Protein AF-A0A1L4FSJ7-F1 (afdb_monomer)

pLDDT: mean 78.54, std 16.54, range [31.42, 96.44]

Radius of gyration: 29.06 Å; Cα contacts (8 Å, |Δi|>4): 291; chains: 1; bounding box: 86×53×100 Å

Secondary structure (DSSP, 8-state):
-HHHHHHHHHHHHHHHHHHHHSSSSSSSSS-----S--------------HHHHHHHHHHHHHHHHH-HHHHHH-HHHHHHHHHHHHHHHSSHHHHHHHHHHHHHHHHHHHHHHHHHHHHHHHH--TT--HHHHIIIIIIHHHSTTHHHHHHHHHHT--SSHHHHHHHHHHHHHHHHHHHHHHHHHHHHHHTT---TT--HHHHHHHHHHHHHHHHHHHHHHHHHHHHHHHHHHHHS-TTS-SSS-HHHHHHHHHHHHHHHHHHHHHHHHHHHSSSB---GGGTHHHHHHHHHHHHHHHHHHHHHHHHT--GGGGHHHHHHHHHHHHHHHHHHHHHHHHHHHHHHIIIII-SSPPBPP-S---

Mean predicted aligned error: 12.16 Å

InterPro domains:
  IPR017039 Virulence factor BrkB [PF03631] (101-345)

Solvent-accessible surface area (backbone atoms only — not comparable to full-atom values): 20293 Å² total; per-residue (Å²): 125,72,67,64,60,53,57,55,53,51,55,51,52,52,55,54,55,54,56,68,71,65,70,80,77,78,77,85,74,86,78,90,68,92,72,85,75,81,82,77,70,78,72,75,80,75,80,73,79,50,64,67,58,55,51,54,48,50,52,51,46,53,58,46,45,74,61,36,47,70,61,40,72,74,34,56,70,60,45,53,52,36,46,54,50,37,51,58,48,63,72,30,71,66,42,58,52,51,30,52,58,42,15,55,29,51,52,61,25,44,58,42,36,52,52,48,26,42,54,55,31,49,74,69,39,50,101,90,43,64,52,39,57,47,39,42,66,67,49,44,37,44,70,39,68,66,47,60,57,60,52,48,59,56,58,73,74,47,88,66,84,39,68,64,56,52,52,50,51,48,54,52,35,42,55,53,21,11,50,24,42,19,50,46,32,52,50,51,29,54,75,60,66,49,82,73,88,83,70,56,76,65,59,39,32,56,51,6,40,53,49,52,53,51,50,22,51,51,52,41,52,48,49,53,52,52,49,52,52,54,53,52,52,55,70,72,54,62,95,83,80,72,91,80,66,63,69,64,55,59,55,48,52,50,50,55,52,51,49,44,56,48,46,40,54,52,46,42,49,48,71,52,65,57,40,75,39,66,67,60,68,90,51,42,49,52,13,33,52,60,17,31,54,58,45,48,51,48,53,54,50,47,24,51,43,46,73,75,73,51,72,55,79,82,47,47,71,62,41,51,50,53,51,49,49,54,52,35,38,52,46,29,44,37,46,51,51,11,52,44,44,21,38,38,47,32,47,76,76,73,41,88,70,79,50,70,50,80,72,88,68,84,126

Structure (mmCIF, N/CA/C/O backbone):
data_AF-A0A1L4FSJ7-F1
#
_entry.id   AF-A0A1L4FSJ7-F1
#
loop_
_atom_site.group_PDB
_atom_site.id
_atom_site.type_symbol
_atom_site.label_atom_id
_atom_site.label_alt_id
_atom_site.label_comp_id
_atom_site.label_asym_id
_atom_site.label_entity_id
_atom_site.label_seq_id
_atom_site.pdbx_PDB_ins_code
_atom_site.Cartn_x
_atom_site.Cartn_y
_atom_site.Cartn_z
_atom_site.occupancy
_atom_site.B_iso_or_equiv
_atom_site.auth_seq_id
_atom_site.auth_comp_id
_atom_site.auth_asym_id
_atom_site.auth_atom_id
_atom_site.pdbx_PDB_model_num
ATOM 1 N N . MET A 1 1 ? -22.933 18.463 71.478 1.00 54.16 1 MET A N 1
ATOM 2 C CA . MET A 1 1 ? -24.313 18.789 71.026 1.00 54.16 1 MET A CA 1
ATOM 3 C C . MET A 1 1 ? -24.408 19.778 69.839 1.00 54.16 1 MET A C 1
ATOM 5 O O . MET A 1 1 ? -25.433 19.785 69.170 1.00 54.16 1 MET A O 1
ATOM 9 N N . LYS A 1 2 ? -23.370 20.574 69.500 1.00 49.19 2 LYS A N 1
ATOM 10 C CA . LYS A 1 2 ? -23.379 21.489 68.326 1.00 49.19 2 LYS A CA 1
ATOM 11 C C . LYS A 1 2 ? -23.190 20.806 66.954 1.00 49.19 2 LYS A C 1
ATOM 13 O O . LYS A 1 2 ? -23.733 21.296 65.971 1.00 49.19 2 LYS A O 1
ATOM 18 N N . LEU A 1 3 ? -22.507 19.659 66.884 1.00 44.62 3 LEU A N 1
ATOM 19 C CA . LEU A 1 3 ? -22.230 18.954 65.617 1.00 44.62 3 LEU A CA 1
ATOM 20 C C . LEU A 1 3 ? -23.464 18.252 65.008 1.00 44.62 3 LEU A C 1
ATOM 22 O O . LEU A 1 3 ? -23.628 18.246 63.791 1.00 44.62 3 LEU A O 1
ATOM 26 N N . LEU A 1 4 ? -24.401 17.771 65.833 1.00 46.12 4 LEU A N 1
ATOM 27 C CA . LEU A 1 4 ? -25.652 17.150 65.360 1.00 46.12 4 LEU A CA 1
ATOM 28 C C . LEU A 1 4 ? -26.613 18.150 64.685 1.00 46.12 4 LEU A C 1
ATOM 30 O O . LEU A 1 4 ? -27.366 17.776 63.789 1.00 46.12 4 LEU A O 1
ATOM 34 N N . LYS A 1 5 ? -26.555 19.441 65.051 1.00 52.00 5 LYS A N 1
ATOM 35 C CA . LYS A 1 5 ? -27.356 20.501 64.405 1.00 52.00 5 LYS A CA 1
ATOM 36 C C . LYS A 1 5 ? -26.833 20.895 63.019 1.00 52.00 5 LYS A C 1
ATOM 38 O O . LYS A 1 5 ? -27.606 21.408 62.212 1.00 52.00 5 LYS A O 1
ATOM 43 N N . ILE A 1 6 ? -25.551 20.660 62.733 1.00 56.06 6 ILE A N 1
ATOM 44 C CA . ILE A 1 6 ? -24.957 20.950 61.419 1.00 56.06 6 ILE A CA 1
ATOM 45 C C . ILE A 1 6 ? -25.345 19.844 60.428 1.00 56.06 6 ILE A C 1
ATOM 47 O O . ILE A 1 6 ? -25.841 20.145 59.343 1.00 56.06 6 ILE A O 1
ATOM 51 N N . PHE A 1 7 ? -25.283 18.578 60.855 1.00 48.75 7 PHE A N 1
ATOM 52 C CA . PHE A 1 7 ? -25.701 17.436 60.034 1.00 48.75 7 PHE A CA 1
ATOM 53 C C . PHE A 1 7 ? -27.199 17.451 59.676 1.00 48.75 7 PHE A C 1
ATOM 55 O O . PHE A 1 7 ? -27.574 17.071 58.565 1.00 48.75 7 PHE A O 1
ATOM 62 N N . SER A 1 8 ? -28.078 17.935 60.566 1.00 53.91 8 SER A N 1
ATOM 63 C CA . SER A 1 8 ? -29.513 18.021 60.248 1.00 53.91 8 SER A CA 1
ATOM 64 C C . SER A 1 8 ? -29.844 19.143 59.251 1.00 53.91 8 SER A C 1
ATOM 66 O O . SER A 1 8 ? -30.750 18.987 58.429 1.00 53.91 8 SER A O 1
ATOM 68 N N . ARG A 1 9 ? -29.082 20.248 59.260 1.00 53.44 9 ARG A N 1
ATOM 69 C CA . ARG A 1 9 ? -29.261 21.364 58.317 1.00 53.44 9 ARG A CA 1
ATOM 70 C C . ARG A 1 9 ? -28.804 21.022 56.900 1.00 53.44 9 ARG A C 1
ATOM 72 O O . ARG A 1 9 ? -29.468 21.439 55.949 1.00 53.44 9 ARG A O 1
ATOM 79 N N . GLU A 1 10 ? -27.736 20.242 56.739 1.00 54.34 10 GLU A N 1
ATOM 80 C CA . GLU A 1 10 ? -27.298 19.799 55.408 1.00 54.34 10 GLU A CA 1
ATOM 81 C C . GLU A 1 10 ? -28.254 18.768 54.797 1.00 54.34 10 GLU A C 1
ATOM 83 O O . GLU A 1 10 ? -28.654 18.919 53.641 1.00 54.34 10 GLU A O 1
ATOM 88 N N . ASN A 1 11 ? -28.756 17.815 55.590 1.00 50.81 11 ASN A N 1
ATOM 89 C CA . ASN A 1 11 ? -29.765 16.855 55.123 1.00 50.81 11 ASN A CA 1
ATOM 90 C C . ASN A 1 11 ? -31.076 17.528 54.672 1.00 50.81 11 ASN A C 1
ATOM 92 O O . ASN A 1 11 ? -31.733 17.066 53.735 1.00 50.81 11 ASN A O 1
ATOM 96 N N . PHE A 1 12 ? -31.453 18.652 55.290 1.00 54.91 12 PHE A N 1
ATOM 97 C CA . PHE A 1 12 ? -32.631 19.416 54.874 1.00 54.91 12 PHE A CA 1
ATOM 98 C C . PHE A 1 12 ? -32.413 20.150 53.539 1.00 54.91 12 PHE A C 1
ATOM 100 O O . PHE A 1 12 ? -33.320 20.194 52.704 1.00 54.91 12 PHE A O 1
ATOM 107 N N . ARG A 1 13 ? -31.203 20.676 53.292 1.00 55.31 13 ARG A N 1
ATOM 108 C CA . ARG A 1 13 ? -30.842 21.294 52.002 1.00 55.31 13 ARG A CA 1
ATOM 109 C C . ARG A 1 13 ? -30.782 20.266 50.871 1.00 55.31 13 ARG A C 1
ATOM 111 O O . ARG A 1 13 ? -31.324 20.539 49.800 1.00 55.31 13 ARG A O 1
ATOM 118 N N . PHE A 1 14 ? -30.246 19.070 51.122 1.00 54.28 14 PHE A N 1
ATOM 119 C CA . PHE A 1 14 ? -30.252 17.979 50.141 1.00 54.28 14 PHE A CA 1
ATOM 120 C C . PHE A 1 14 ? -31.672 17.507 49.794 1.00 54.28 14 PHE A C 1
ATOM 122 O O . PHE A 1 14 ? -31.994 17.365 48.615 1.00 54.28 14 PHE A O 1
ATOM 129 N N . ARG A 1 15 ? -32.577 17.373 50.776 1.00 55.19 15 ARG A N 1
ATOM 130 C CA . ARG A 1 15 ? -33.988 17.019 50.510 1.00 55.19 15 ARG A CA 1
ATOM 131 C C . ARG A 1 15 ? -34.751 18.094 49.727 1.00 55.19 15 ARG A C 1
ATOM 133 O O . ARG A 1 15 ? -35.626 17.755 48.931 1.00 55.19 15 ARG A O 1
ATOM 140 N N . LYS A 1 16 ? -34.429 19.379 49.920 1.00 53.78 16 LYS A N 1
ATOM 141 C CA . LYS A 1 16 ? -35.065 20.482 49.177 1.00 53.78 16 LYS A CA 1
ATOM 142 C C . LYS A 1 16 ? -34.592 20.537 47.717 1.00 53.78 16 LYS A C 1
ATOM 144 O O . LYS A 1 16 ? -35.417 20.756 46.837 1.00 53.78 16 LYS A O 1
ATOM 149 N N . LEU A 1 17 ? -33.314 20.239 47.462 1.00 53.28 17 LEU A N 1
ATOM 150 C CA . LEU A 1 17 ? -32.758 20.093 46.109 1.00 53.28 17 LEU A CA 1
ATOM 151 C C . LEU A 1 17 ? -33.299 18.847 45.387 1.00 53.28 17 LEU A C 1
ATOM 153 O O . LEU A 1 17 ? -33.599 18.898 44.200 1.00 53.28 17 LEU A O 1
ATOM 157 N N . GLN A 1 18 ? -33.514 17.738 46.096 1.00 52.69 18 GLN A N 1
ATOM 158 C CA . GLN A 1 18 ? -34.085 16.529 45.491 1.00 52.69 18 GLN A CA 1
ATOM 159 C C . GLN A 1 18 ? -35.564 16.717 45.092 1.00 52.69 18 GLN A C 1
ATOM 161 O O . GLN A 1 18 ? -35.986 16.220 44.049 1.00 52.69 18 GLN A O 1
ATOM 166 N N . LYS A 1 19 ? -36.335 17.513 45.854 1.00 47.94 19 LYS A N 1
ATOM 167 C CA . LYS A 1 19 ? -37.719 17.889 45.502 1.00 47.94 19 LYS A CA 1
ATOM 168 C C . LYS A 1 19 ? -37.812 18.876 44.327 1.00 47.94 19 LYS A C 1
ATOM 170 O O . LYS A 1 19 ? -38.780 18.800 43.574 1.00 47.94 19 LYS A O 1
ATOM 175 N N . SER A 1 20 ? -36.823 19.752 44.116 1.00 48.47 20 SER A N 1
ATOM 176 C CA . SER A 1 20 ? -36.810 20.665 42.956 1.00 48.47 20 SER A CA 1
ATOM 177 C C . SER A 1 20 ? -36.435 19.981 41.636 1.00 48.47 20 SER A C 1
ATOM 179 O O . SER A 1 20 ? -36.775 20.494 40.578 1.00 48.47 20 SER A O 1
ATOM 181 N N . PHE A 1 21 ? -35.793 18.806 41.673 1.00 47.47 21 PHE A N 1
ATOM 182 C CA . PHE A 1 21 ? -35.506 18.000 40.475 1.00 47.47 21 PHE A CA 1
ATOM 183 C C . PHE A 1 21 ? -36.592 16.957 40.143 1.00 47.47 21 PHE A C 1
ATOM 185 O O . PHE A 1 21 ? -36.564 16.372 39.063 1.00 47.47 21 PHE A O 1
ATOM 192 N N . GLN A 1 22 ? -37.574 16.738 41.025 1.00 46.19 22 GLN A N 1
ATOM 193 C CA . GLN A 1 22 ? -38.673 15.779 40.815 1.00 46.19 22 GLN A CA 1
ATOM 194 C C . GLN A 1 22 ? -39.949 16.382 40.193 1.00 46.19 22 GLN A C 1
ATOM 196 O O . GLN A 1 22 ? -40.937 15.670 40.034 1.00 46.19 22 GLN A O 1
ATOM 201 N N . SER A 1 23 ? -39.949 17.659 39.796 1.00 50.47 23 SER A N 1
ATOM 202 C CA . SER A 1 23 ? -41.134 18.337 39.239 1.00 50.47 23 SER A CA 1
ATOM 203 C C . SER A 1 23 ? -40.886 19.005 37.876 1.00 50.47 23 SER A C 1
ATOM 205 O O . SER A 1 23 ? -41.026 20.215 37.733 1.00 50.47 23 SER A O 1
ATOM 207 N N . PRO A 1 24 ? -40.563 18.205 36.840 1.00 39.31 24 PRO A N 1
ATOM 208 C CA . PRO A 1 24 ? -41.283 18.393 35.575 1.00 39.31 24 PRO A CA 1
ATOM 209 C C . PRO A 1 24 ? -41.668 17.075 34.872 1.00 39.31 24 PRO A C 1
ATOM 211 O O . PRO A 1 24 ? -41.889 17.065 33.666 1.00 39.31 24 PRO A O 1
ATOM 214 N N . ILE A 1 25 ? -41.753 15.945 35.588 1.00 42.97 25 ILE A N 1
ATOM 215 C CA . ILE A 1 25 ? -42.113 14.645 34.973 1.00 42.97 25 ILE A CA 1
ATOM 216 C C . ILE A 1 25 ? -43.621 14.333 35.106 1.00 42.97 25 ILE A C 1
ATOM 218 O O . ILE A 1 25 ? -44.157 13.502 34.379 1.00 42.97 25 ILE A O 1
ATOM 222 N N . THR A 1 26 ? -44.356 15.053 35.957 1.00 38.97 26 THR A N 1
ATOM 223 C CA . THR A 1 26 ? -45.771 14.766 36.274 1.00 38.97 26 THR A CA 1
ATOM 224 C C . THR A 1 26 ? -46.807 15.693 35.630 1.00 38.97 26 THR A C 1
ATOM 226 O O . THR A 1 26 ? -47.990 15.532 35.906 1.00 38.97 26 THR A O 1
ATOM 229 N N . GLN A 1 27 ? -46.422 16.600 34.723 1.00 39.12 27 GLN A N 1
ATOM 230 C CA . GLN A 1 27 ? -47.378 17.462 33.996 1.00 39.12 27 GLN A CA 1
ATOM 231 C C . GLN A 1 27 ? -47.629 17.074 32.525 1.00 39.12 27 GLN A C 1
ATOM 233 O O . GLN A 1 27 ? -48.363 17.764 31.831 1.00 39.12 27 GLN A O 1
ATOM 238 N N . TYR A 1 28 ? -47.128 15.925 32.056 1.00 37.03 28 TYR A N 1
ATOM 239 C CA . TYR A 1 28 ? -47.442 15.393 30.715 1.00 37.03 28 TYR A CA 1
ATOM 240 C C . TYR A 1 28 ? -48.530 14.305 30.715 1.00 37.03 28 TYR A C 1
ATOM 242 O O . TYR A 1 28 ? -48.546 13.400 29.882 1.00 37.03 28 TYR A O 1
ATOM 250 N N . LYS A 1 29 ? -49.476 14.383 31.650 1.00 43.84 29 LYS A N 1
ATOM 251 C CA . LYS A 1 29 ? -50.724 13.617 31.604 1.00 43.84 29 LYS A CA 1
ATOM 252 C C . LYS A 1 29 ? -51.864 14.574 31.892 1.00 43.84 29 LYS A C 1
ATOM 254 O O . LYS A 1 29 ? -52.103 14.852 33.053 1.00 43.84 29 LYS A O 1
ATOM 259 N N . ILE A 1 30 ? -52.494 15.084 30.836 1.00 47.16 30 ILE A N 1
ATOM 260 C CA . ILE A 1 30 ? -53.909 15.483 30.692 1.00 47.16 30 ILE A CA 1
ATOM 261 C C . ILE A 1 30 ? -53.956 16.357 29.431 1.00 47.16 30 ILE A C 1
ATOM 263 O O . ILE A 1 30 ? -53.414 17.457 29.412 1.00 47.16 30 ILE A O 1
ATOM 267 N N . GLY A 1 31 ? -54.556 15.840 28.353 1.00 37.41 31 GLY A N 1
ATOM 268 C CA . GLY A 1 31 ? -54.727 16.612 27.118 1.00 37.41 31 GLY A CA 1
ATOM 269 C C . GLY A 1 31 ? -54.715 15.850 25.792 1.00 37.41 31 GLY A C 1
ATOM 270 O O . GLY A 1 31 ? -54.521 16.483 24.764 1.00 37.41 31 GLY A O 1
ATOM 271 N N . PHE A 1 32 ? -54.943 14.531 25.747 1.00 39.75 32 PHE A N 1
ATOM 272 C CA . PHE A 1 32 ? -55.208 13.848 24.469 1.00 39.75 32 PHE A CA 1
ATOM 273 C C . PHE A 1 32 ? -56.669 14.061 24.040 1.00 39.75 32 PHE A C 1
ATOM 275 O O . PHE A 1 32 ? -57.494 13.150 24.050 1.00 39.75 32 PHE A O 1
ATOM 282 N N . LYS A 1 33 ? -57.001 15.299 23.655 1.00 40.56 33 LYS A N 1
ATOM 283 C CA . LYS A 1 33 ? -58.131 15.549 22.754 1.00 40.56 33 LYS A CA 1
ATOM 284 C C . LYS A 1 33 ? -57.670 15.191 21.344 1.00 40.56 33 LYS A C 1
ATOM 286 O O . LYS A 1 33 ? -56.680 15.734 20.871 1.00 40.56 33 LYS A O 1
ATOM 291 N N . LYS A 1 34 ? -58.403 14.263 20.720 1.00 46.84 34 LYS A N 1
ATOM 292 C CA . LYS A 1 34 ? -58.345 13.826 19.314 1.00 46.84 34 LYS A CA 1
ATOM 293 C C . LYS A 1 34 ? -57.714 14.865 18.369 1.00 46.84 34 LYS A C 1
ATOM 295 O O . LYS A 1 34 ? -58.424 15.664 17.764 1.00 46.84 34 LYS A O 1
ATOM 300 N N . THR A 1 35 ? -56.402 14.797 18.178 1.00 44.59 35 THR A N 1
ATOM 301 C CA . THR A 1 35 ? -55.742 15.355 17.000 1.00 44.59 35 THR A CA 1
ATOM 302 C C . THR A 1 35 ? -55.491 14.209 16.033 1.00 44.59 35 THR A C 1
ATOM 304 O O . THR A 1 35 ? -54.901 13.180 16.361 1.00 44.59 35 THR A O 1
ATOM 307 N N . LYS A 1 36 ? -56.066 14.361 14.842 1.00 47.12 36 LYS A N 1
ATOM 308 C CA . LYS A 1 36 ? -55.890 13.473 13.700 1.00 47.12 36 LYS A CA 1
ATOM 309 C C . LYS A 1 36 ? -54.392 13.267 13.435 1.00 47.12 36 LYS A C 1
ATOM 311 O O . LYS A 1 36 ? -53.659 14.236 13.290 1.00 47.12 36 LYS A O 1
ATOM 316 N N . LEU A 1 37 ? -54.009 11.997 13.301 1.00 46.06 37 LEU A N 1
ATOM 317 C CA . LEU A 1 37 ? -52.873 11.523 12.505 1.00 46.06 37 LEU A CA 1
ATOM 318 C C . LEU A 1 37 ? -51.490 12.042 12.930 1.00 46.06 37 LEU A C 1
ATOM 320 O O . LEU A 1 37 ? -50.865 12.864 12.264 1.00 46.06 37 LEU A O 1
ATOM 324 N N . VAL A 1 38 ? -50.940 11.430 13.982 1.00 47.81 38 VAL A N 1
ATOM 325 C CA . VAL A 1 38 ? -49.483 11.337 14.143 1.00 47.81 38 VAL A CA 1
ATOM 326 C C . VAL A 1 38 ? -48.961 10.375 13.068 1.00 47.81 38 VAL A C 1
ATOM 328 O O . VAL A 1 38 ? -48.772 9.188 13.312 1.00 47.81 38 VAL A O 1
ATOM 331 N N . ASN A 1 39 ? -48.714 10.895 11.865 1.00 49.69 39 ASN A N 1
ATOM 332 C CA . ASN A 1 39 ? -48.051 10.187 10.760 1.00 49.69 39 ASN A CA 1
ATOM 333 C C . ASN A 1 39 ? -46.546 9.952 10.999 1.00 49.69 39 ASN A C 1
ATOM 335 O O . ASN A 1 39 ? -45.809 9.658 10.067 1.00 49.69 39 ASN A O 1
ATOM 339 N N . ASN A 1 40 ? -46.071 10.067 12.240 1.00 46.25 40 ASN A N 1
ATOM 340 C CA . ASN A 1 40 ? -44.654 9.931 12.574 1.00 46.25 40 ASN A CA 1
ATOM 341 C C . ASN A 1 40 ? -44.343 8.645 13.349 1.00 46.25 40 ASN A C 1
ATOM 343 O O . ASN A 1 40 ? -43.411 8.587 14.150 1.00 46.25 40 ASN A O 1
ATOM 347 N N . ILE A 1 41 ? -45.126 7.594 13.099 1.00 47.44 41 ILE A N 1
ATOM 348 C CA . ILE A 1 41 ? -44.706 6.232 13.413 1.00 47.44 41 ILE A CA 1
ATOM 349 C C . ILE A 1 41 ? -43.693 5.856 12.332 1.00 47.44 41 ILE A C 1
ATOM 351 O O . ILE A 1 41 ? -44.065 5.487 11.219 1.00 47.44 41 ILE A O 1
ATOM 355 N N . ILE A 1 42 ? -42.403 5.981 12.653 1.00 46.09 42 ILE A N 1
ATOM 356 C CA . ILE A 1 42 ? -41.336 5.344 11.880 1.00 46.09 42 ILE A CA 1
ATOM 357 C C . ILE A 1 42 ? -41.596 3.843 12.000 1.00 46.09 42 ILE A C 1
ATOM 359 O O . ILE A 1 42 ? -41.256 3.220 13.006 1.00 46.09 42 ILE A O 1
ATOM 363 N N . TRP A 1 43 ? -42.275 3.276 11.005 1.00 38.38 43 TRP A N 1
ATOM 364 C CA . TRP A 1 43 ? -42.405 1.836 10.868 1.00 38.38 43 TRP A CA 1
ATOM 365 C C . TRP A 1 43 ? -40.990 1.258 10.849 1.00 38.38 43 TRP A C 1
ATOM 367 O O . TRP A 1 43 ? -40.193 1.593 9.972 1.00 38.38 43 TRP A O 1
ATOM 377 N N . SER A 1 44 ? -40.649 0.424 11.835 1.00 49.03 44 SER A N 1
ATOM 378 C CA . SER A 1 44 ? -39.458 -0.406 11.718 1.00 49.03 44 SER A CA 1
ATOM 379 C C . SER A 1 44 ? -39.690 -1.295 10.506 1.00 49.03 44 SER A C 1
ATOM 381 O O . SER A 1 44 ? -40.636 -2.083 10.477 1.00 49.03 44 SER A O 1
ATOM 383 N N . SER A 1 45 ? -38.886 -1.083 9.467 1.00 50.66 45 SER A N 1
ATOM 384 C CA . SER A 1 45 ? -38.922 -1.837 8.222 1.00 50.66 45 SER A CA 1
ATOM 385 C C . SER A 1 45 ? -38.867 -3.326 8.555 1.00 50.66 45 SER A C 1
ATOM 387 O O . SER A 1 45 ? -37.834 -3.881 8.935 1.00 50.66 45 SER A O 1
ATOM 389 N N . ARG A 1 46 ? -40.039 -3.963 8.516 1.00 47.62 46 ARG A N 1
ATOM 390 C CA . ARG A 1 46 ? -40.199 -5.392 8.742 1.00 47.62 46 ARG A CA 1
ATOM 391 C C . ARG A 1 46 ? -39.562 -6.092 7.556 1.00 47.62 46 ARG A C 1
ATOM 393 O O . ARG A 1 46 ? -40.052 -5.946 6.448 1.00 47.62 46 ARG A O 1
ATOM 400 N N . PHE A 1 47 ? -38.511 -6.863 7.828 1.00 49.12 47 PHE A N 1
ATOM 401 C CA . PHE A 1 47 ? -38.109 -8.021 7.029 1.00 49.12 47 PHE A CA 1
ATOM 402 C C . PHE A 1 47 ? -38.110 -7.811 5.506 1.00 49.12 47 PHE A C 1
ATOM 404 O O . PHE A 1 47 ? -38.578 -8.662 4.755 1.00 49.12 47 PHE A O 1
ATOM 411 N N . GLU A 1 48 ? -37.503 -6.729 5.023 1.00 54.56 48 GLU A N 1
ATOM 412 C CA . GLU A 1 48 ? -36.958 -6.786 3.672 1.00 54.56 48 GLU A CA 1
ATOM 413 C C . GLU A 1 48 ? -35.730 -7.691 3.751 1.00 54.56 48 GLU A C 1
ATOM 415 O O . GLU A 1 48 ? -34.681 -7.306 4.276 1.00 54.56 48 GLU A O 1
ATOM 420 N N . PHE A 1 49 ? -35.885 -8.943 3.310 1.00 57.47 49 PHE A N 1
ATOM 421 C CA . PHE A 1 49 ? -34.757 -9.820 3.019 1.00 57.47 49 PHE A CA 1
ATOM 422 C C . PHE A 1 49 ? -33.927 -9.133 1.943 1.00 57.47 49 PHE A C 1
ATOM 424 O O . PHE A 1 49 ? -34.158 -9.281 0.746 1.00 57.47 49 PHE A O 1
ATOM 431 N N . ASN A 1 50 ? -32.977 -8.319 2.386 1.00 82.31 50 ASN A N 1
ATOM 432 C CA . ASN A 1 50 ? -32.151 -7.554 1.489 1.00 82.31 50 ASN A CA 1
ATOM 433 C C . ASN A 1 50 ? -31.143 -8.543 0.895 1.00 82.31 50 ASN A C 1
ATOM 435 O O . ASN A 1 50 ? -30.119 -8.856 1.500 1.00 82.31 50 ASN A O 1
ATOM 439 N N . PHE A 1 51 ? -31.483 -9.132 -0.252 1.00 84.81 51 PHE A N 1
ATOM 440 C CA . PHE A 1 51 ? -30.676 -10.159 -0.918 1.00 84.81 51 PHE A CA 1
ATOM 441 C C . PHE A 1 51 ? -29.221 -9.695 -1.104 1.00 84.81 51 PHE A C 1
ATOM 443 O O . PHE A 1 51 ? -28.275 -10.458 -0.910 1.00 84.81 51 PHE A O 1
ATOM 450 N N . VAL A 1 52 ? -29.044 -8.394 -1.345 1.00 83.69 52 VAL A N 1
ATOM 451 C CA . VAL A 1 52 ? -27.747 -7.712 -1.401 1.00 83.69 52 VAL A CA 1
ATOM 452 C C . VAL A 1 52 ? -26.986 -7.807 -0.072 1.00 83.69 52 VAL A C 1
ATOM 454 O O . VAL A 1 52 ? -25.803 -8.147 -0.064 1.00 83.69 52 VAL A O 1
ATOM 457 N N . GLU A 1 53 ? -27.649 -7.573 1.064 1.00 89.56 53 GLU A N 1
ATOM 458 C CA . GLU A 1 53 ? -27.050 -7.736 2.396 1.00 89.56 53 GLU A CA 1
ATOM 459 C C . GLU A 1 53 ? -26.561 -9.164 2.617 1.00 89.56 53 GLU A C 1
ATOM 461 O O . GLU A 1 53 ? -25.448 -9.377 3.104 1.00 89.56 53 GLU A O 1
ATOM 466 N N . PHE A 1 54 ? -27.387 -10.141 2.243 1.00 87.81 54 PHE A N 1
ATOM 467 C CA . PHE A 1 54 ? -27.050 -11.550 2.377 1.00 87.81 54 PHE A CA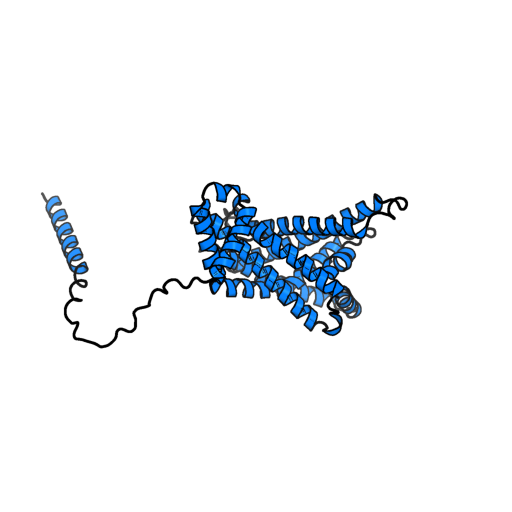 1
ATOM 468 C C . PHE A 1 54 ? -25.809 -11.912 1.553 1.00 87.81 54 PHE A C 1
ATOM 470 O O . PHE A 1 54 ? -24.874 -12.505 2.099 1.00 87.81 54 PHE A O 1
ATOM 477 N N . ILE A 1 55 ? -25.751 -11.496 0.282 1.00 87.56 55 ILE A N 1
ATOM 478 C CA . ILE A 1 55 ? -24.592 -11.728 -0.592 1.00 87.56 55 ILE A CA 1
ATOM 479 C C . ILE A 1 55 ? -23.333 -11.085 -0.008 1.00 87.56 55 ILE A C 1
ATOM 481 O O . ILE A 1 55 ? -22.318 -11.762 0.158 1.00 87.56 55 ILE A O 1
ATOM 485 N N . ILE A 1 56 ? -23.391 -9.801 0.360 1.00 86.81 56 ILE A N 1
ATOM 486 C CA . ILE A 1 56 ? -22.223 -9.080 0.882 1.00 86.81 56 ILE A CA 1
ATOM 487 C C . ILE A 1 56 ? -21.718 -9.745 2.165 1.00 86.81 56 ILE A C 1
ATOM 489 O O . ILE A 1 56 ? -20.519 -9.983 2.314 1.00 86.81 56 ILE A O 1
ATOM 493 N N . LYS A 1 57 ? -22.617 -10.102 3.090 1.00 91.12 57 LYS A N 1
ATOM 494 C CA . LYS A 1 57 ? -22.237 -10.793 4.327 1.00 91.12 57 LYS A CA 1
ATOM 495 C C . LYS A 1 57 ? -21.632 -12.165 4.064 1.00 91.12 57 LYS A C 1
ATOM 497 O O . LYS A 1 57 ? -20.689 -12.526 4.761 1.00 91.12 57 LYS A O 1
ATOM 502 N N . LYS A 1 58 ? -22.128 -12.916 3.076 1.00 89.50 58 LYS A N 1
ATOM 503 C CA . LYS A 1 58 ? -21.554 -14.210 2.682 1.00 89.50 58 LYS A CA 1
ATOM 504 C C . LYS A 1 58 ? -20.155 -14.062 2.091 1.00 89.50 58 LYS A C 1
ATOM 506 O O . LYS A 1 58 ? -19.277 -14.832 2.467 1.00 89.50 58 LYS A O 1
ATOM 511 N N . ILE A 1 59 ? -19.924 -13.046 1.259 1.00 86.19 59 ILE A N 1
ATOM 512 C CA . ILE A 1 59 ? -18.590 -12.730 0.727 1.00 86.19 59 ILE A CA 1
ATOM 513 C C . ILE A 1 59 ? -17.634 -12.370 1.872 1.00 86.19 59 ILE A C 1
ATOM 515 O O . ILE A 1 59 ? -16.553 -12.946 1.976 1.00 86.19 59 ILE A O 1
ATOM 519 N N . ILE A 1 60 ? -18.042 -11.474 2.781 1.00 87.69 60 ILE A N 1
ATOM 520 C CA . ILE A 1 60 ? -17.231 -11.104 3.953 1.00 87.69 60 ILE A CA 1
ATOM 521 C C . ILE A 1 60 ? -16.954 -12.336 4.822 1.00 87.69 60 ILE A C 1
ATOM 523 O O . ILE A 1 60 ? -15.817 -12.543 5.241 1.00 87.69 60 ILE A O 1
ATOM 527 N N . TRP A 1 61 ? -17.971 -13.162 5.084 1.00 89.56 61 TRP A N 1
ATOM 528 C CA . TRP A 1 61 ? -17.834 -14.400 5.850 1.00 89.56 61 TRP A CA 1
ATOM 529 C C . TRP A 1 61 ? -16.806 -15.333 5.211 1.00 89.56 61 TRP A C 1
ATOM 531 O O . TRP A 1 61 ? -15.919 -15.800 5.913 1.00 89.56 61 TRP A O 1
ATOM 541 N N . PHE A 1 62 ? -16.868 -15.541 3.894 1.00 87.38 62 PHE A N 1
ATOM 542 C CA . PHE A 1 62 ? -15.941 -16.407 3.170 1.00 87.38 62 PHE A CA 1
ATOM 543 C C . PHE A 1 62 ? -14.492 -15.911 3.272 1.00 87.38 62 PHE A C 1
ATOM 545 O O . PHE A 1 62 ? -13.599 -16.665 3.657 1.00 87.38 62 PHE A O 1
ATOM 552 N N . ILE A 1 63 ? -14.261 -14.618 3.021 1.00 84.00 63 ILE A N 1
ATOM 553 C CA . ILE A 1 63 ? -12.923 -14.015 3.112 1.00 84.00 63 ILE A CA 1
ATOM 554 C C . ILE A 1 63 ? -12.380 -14.107 4.550 1.00 84.00 63 ILE A C 1
ATOM 556 O O . ILE A 1 63 ? -11.211 -14.431 4.775 1.00 84.00 63 ILE A O 1
ATOM 560 N N . LEU A 1 64 ? -13.218 -13.836 5.554 1.00 85.81 64 LEU A N 1
ATOM 561 C CA . LEU A 1 64 ? -12.809 -13.924 6.955 1.00 85.81 64 LEU A CA 1
ATOM 562 C C . LEU A 1 64 ? -12.575 -15.363 7.415 1.00 85.81 64 LEU A C 1
ATOM 564 O O . LEU A 1 64 ? -11.678 -15.596 8.220 1.00 85.81 64 LEU A O 1
ATOM 568 N N . HIS A 1 65 ? -13.335 -16.319 6.888 1.00 84.44 65 HIS A N 1
ATOM 569 C CA . HIS A 1 65 ? -13.167 -17.732 7.197 1.00 84.44 65 HIS A CA 1
ATOM 570 C C . HIS A 1 65 ? -11.796 -18.243 6.739 1.00 84.44 65 HIS A C 1
ATOM 572 O O . HIS A 1 65 ? -11.117 -18.927 7.500 1.00 84.44 65 HIS A O 1
ATOM 578 N N . ILE A 1 66 ? -11.344 -17.828 5.550 1.00 82.69 66 ILE A N 1
ATOM 579 C CA . ILE A 1 66 ? -10.003 -18.152 5.038 1.00 82.69 66 ILE A CA 1
ATOM 580 C C . ILE A 1 66 ? -8.911 -17.520 5.912 1.00 82.69 66 ILE A C 1
ATOM 582 O O . ILE A 1 66 ? -7.894 -18.143 6.202 1.00 82.69 66 ILE A O 1
ATOM 586 N N . THR A 1 67 ? -9.107 -16.274 6.346 1.00 81.06 67 THR A N 1
ATOM 587 C CA . THR A 1 67 ? -8.054 -15.507 7.036 1.00 81.06 67 THR A CA 1
ATOM 588 C C . THR A 1 67 ? -7.961 -15.760 8.537 1.00 81.06 67 THR A C 1
ATOM 590 O O . THR A 1 67 ? -6.887 -15.586 9.112 1.00 81.06 67 THR A O 1
ATOM 593 N N . MET A 1 68 ? -9.066 -16.138 9.184 1.00 80.56 68 MET A N 1
ATOM 594 C CA . MET A 1 68 ? -9.179 -16.306 10.638 1.00 80.56 68 MET A CA 1
ATOM 595 C C . MET A 1 68 ? -9.926 -17.587 11.004 1.00 80.56 68 MET A C 1
ATOM 597 O O . MET A 1 68 ? -10.813 -17.587 11.860 1.00 80.56 68 MET A O 1
ATOM 601 N N . LEU A 1 69 ? -9.554 -18.689 10.345 1.00 79.19 69 LEU A N 1
ATOM 602 C CA . LEU A 1 69 ? -10.167 -20.006 10.521 1.00 79.19 69 LEU A CA 1
ATOM 603 C C . LEU A 1 69 ? -10.266 -20.395 12.006 1.00 79.19 69 LEU A C 1
ATOM 605 O O . LEU A 1 69 ? -11.332 -20.768 12.491 1.00 79.19 69 LEU A O 1
ATOM 609 N N . ARG A 1 70 ? -9.170 -20.237 12.758 1.00 78.38 70 ARG A N 1
ATOM 610 C CA . ARG A 1 70 ? -9.089 -20.643 14.168 1.00 78.38 70 ARG A CA 1
ATOM 611 C C . ARG A 1 70 ? -10.011 -19.818 15.069 1.00 78.38 70 ARG A C 1
ATOM 613 O O . ARG A 1 70 ? -10.704 -20.369 15.920 1.00 78.38 70 ARG A O 1
ATOM 620 N N . GLU A 1 71 ? -10.029 -18.500 14.906 1.00 78.25 71 GLU A N 1
ATOM 621 C CA . GLU A 1 71 ? -10.863 -17.600 15.703 1.00 78.25 71 GLU A CA 1
ATOM 622 C C . GLU A 1 71 ? -12.355 -17.758 15.373 1.00 78.25 71 GLU A C 1
ATOM 624 O O . GLU A 1 71 ? -13.190 -17.670 16.279 1.00 78.25 71 GLU A O 1
ATOM 629 N N . PHE A 1 72 ? -12.684 -18.038 14.106 1.00 72.56 72 PHE A N 1
ATOM 630 C CA . PHE A 1 72 ? -14.046 -18.340 13.660 1.00 72.56 72 PHE A CA 1
ATOM 631 C C . PHE A 1 72 ? -14.582 -19.633 14.272 1.00 72.56 72 PHE A C 1
ATOM 633 O O . PHE A 1 72 ? -15.714 -19.641 14.757 1.00 72.56 72 PHE A O 1
ATOM 640 N N . LEU A 1 73 ? -13.771 -20.696 14.283 1.00 75.50 73 LEU A N 1
ATOM 641 C CA . LEU A 1 73 ? -14.136 -21.983 14.880 1.00 75.50 73 LEU A CA 1
ATOM 642 C C . LEU A 1 73 ? -14.355 -21.859 16.391 1.00 75.50 73 LEU A C 1
ATOM 644 O O . LEU A 1 73 ? -15.317 -22.402 16.926 1.00 75.50 73 LEU A O 1
ATOM 648 N N . ASN A 1 74 ? -13.513 -21.080 17.073 1.00 83.75 74 ASN A N 1
ATOM 649 C CA . ASN A 1 74 ? -13.590 -20.947 18.524 1.00 83.75 74 ASN A CA 1
ATOM 650 C C . ASN A 1 74 ? -14.767 -20.080 19.005 1.00 83.75 74 ASN A C 1
ATOM 652 O O . ASN A 1 74 ? -15.213 -20.255 20.135 1.00 83.75 74 ASN A O 1
ATOM 656 N N . ASN A 1 75 ? -15.241 -19.102 18.218 1.00 86.25 75 ASN A N 1
ATOM 657 C CA . ASN A 1 75 ? -16.272 -18.149 18.655 1.00 86.25 75 ASN A CA 1
ATOM 658 C C . ASN A 1 75 ? -17.181 -17.658 17.510 1.00 86.25 75 ASN A C 1
ATOM 660 O O . ASN A 1 75 ? -17.122 -16.492 17.101 1.00 86.25 75 ASN A O 1
ATOM 664 N N . SER A 1 76 ? -18.109 -18.509 17.066 1.00 84.50 76 SER A N 1
ATOM 665 C CA . SER A 1 76 ? -19.072 -18.198 15.993 1.00 84.50 76 SER A CA 1
ATOM 666 C C . SER A 1 76 ? -19.916 -16.936 16.247 1.00 84.50 76 SER A C 1
ATOM 668 O O . SER A 1 76 ? -20.169 -16.158 15.326 1.00 84.50 76 SER A O 1
ATOM 670 N N . LYS A 1 77 ? -20.301 -16.660 17.505 1.00 88.31 77 LYS A N 1
ATOM 671 C CA . LYS A 1 77 ? -21.047 -15.439 17.876 1.00 88.31 77 LYS A CA 1
ATOM 672 C C . LYS A 1 77 ? -20.246 -14.162 17.592 1.00 88.31 77 LYS A C 1
ATOM 674 O O . LYS A 1 77 ? -20.765 -13.248 16.954 1.00 88.31 77 LYS A O 1
ATOM 679 N N . LYS A 1 78 ? -18.973 -14.115 18.009 1.00 87.56 78 LYS A N 1
ATOM 680 C CA . LYS A 1 78 ? -18.086 -12.957 17.779 1.00 87.56 78 LYS A CA 1
ATOM 681 C C . LYS A 1 78 ? -17.768 -12.777 16.297 1.00 87.56 78 LYS A C 1
ATOM 683 O O . LYS A 1 78 ? -17.694 -11.650 15.820 1.00 87.56 78 LYS A O 1
ATOM 688 N N . ALA A 1 79 ? -17.620 -13.878 15.565 1.00 87.50 79 ALA A N 1
ATOM 689 C CA . ALA A 1 79 ? -17.426 -13.854 14.121 1.00 87.50 79 ALA A CA 1
ATOM 690 C C . ALA A 1 79 ? -18.627 -13.228 13.383 1.00 87.50 79 ALA A C 1
ATOM 692 O O . ALA A 1 79 ? -18.452 -12.330 12.559 1.00 87.50 79 ALA A O 1
ATOM 693 N N . ASN A 1 80 ? -19.855 -13.619 13.737 1.00 89.75 80 ASN A N 1
ATOM 694 C CA . ASN A 1 80 ? -21.068 -13.021 13.171 1.00 89.75 80 ASN A CA 1
ATOM 695 C C . ASN A 1 80 ? -21.217 -11.537 13.542 1.00 89.75 80 ASN A C 1
ATOM 697 O O . ASN A 1 80 ? -21.599 -10.718 12.703 1.00 89.75 80 ASN A O 1
ATOM 701 N N . GLU A 1 81 ? -20.876 -11.163 14.777 1.00 92.12 81 GLU A N 1
ATOM 702 C CA . GLU A 1 81 ? -20.842 -9.759 15.198 1.00 92.12 81 GLU A CA 1
ATOM 703 C C . GLU A 1 81 ? -19.817 -8.946 14.390 1.00 92.12 81 GLU A C 1
ATOM 705 O O . GLU A 1 81 ? -20.114 -7.833 13.950 1.00 92.12 81 GLU A O 1
ATOM 710 N N . MET A 1 82 ? -18.645 -9.526 14.116 1.00 91.56 82 MET A N 1
ATOM 711 C CA . MET A 1 82 ? -17.610 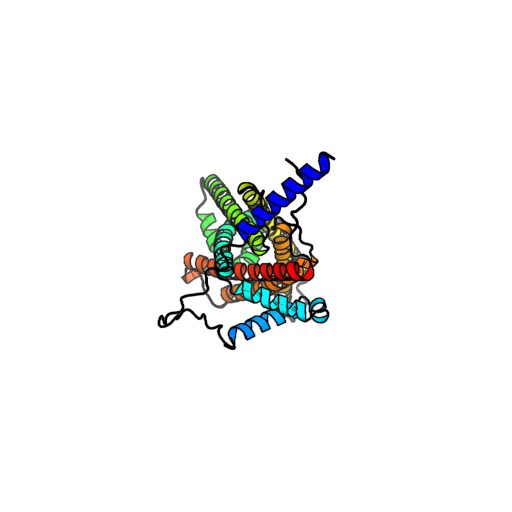-8.925 13.276 1.00 91.56 82 MET A CA 1
ATOM 712 C C . MET A 1 82 ? -18.111 -8.670 11.855 1.00 91.56 82 MET A C 1
ATOM 714 O O . MET A 1 82 ? -17.964 -7.556 11.355 1.00 91.56 82 MET A O 1
ATOM 718 N N . ILE A 1 83 ? -18.752 -9.658 11.228 1.00 92.38 83 ILE A N 1
ATOM 719 C CA . ILE A 1 83 ? -19.320 -9.529 9.878 1.00 92.38 83 ILE A CA 1
ATOM 720 C C . ILE A 1 83 ? -20.369 -8.416 9.838 1.00 92.38 83 ILE A C 1
ATOM 722 O O . ILE A 1 83 ? -20.322 -7.547 8.968 1.00 92.38 83 ILE A O 1
ATOM 726 N N . ASN A 1 84 ? -21.276 -8.386 10.818 1.00 92.94 84 ASN A N 1
ATOM 727 C CA . ASN A 1 84 ? -22.289 -7.338 10.925 1.00 92.94 84 ASN A CA 1
ATOM 728 C C . ASN A 1 84 ? -21.666 -5.947 11.099 1.00 92.94 84 ASN A C 1
ATOM 730 O O . ASN A 1 84 ? -22.144 -4.976 10.508 1.00 92.94 84 ASN A O 1
ATOM 734 N N . ARG A 1 85 ? -20.593 -5.833 11.890 1.00 93.12 85 ARG A N 1
ATOM 735 C CA . ARG A 1 85 ? -19.869 -4.573 12.089 1.00 93.12 85 ARG A CA 1
ATOM 736 C C . ARG A 1 85 ? -19.193 -4.098 10.803 1.00 93.12 85 ARG A C 1
ATOM 738 O O . ARG A 1 85 ? -19.313 -2.918 10.472 1.00 93.12 85 ARG A O 1
ATOM 745 N N . ILE A 1 86 ? -18.526 -5.000 10.083 1.00 93.56 86 ILE A N 1
ATOM 746 C CA . ILE A 1 86 ? -17.872 -4.695 8.804 1.00 93.56 86 ILE A CA 1
ATOM 747 C C . ILE A 1 86 ? -18.915 -4.233 7.794 1.00 93.56 86 ILE A C 1
ATOM 749 O O . ILE A 1 86 ? -18.758 -3.156 7.234 1.00 93.56 86 ILE A O 1
ATOM 753 N N . TYR A 1 87 ? -20.006 -4.984 7.633 1.00 93.38 87 TYR A N 1
ATOM 754 C CA . TYR A 1 87 ? -21.104 -4.647 6.729 1.00 93.38 87 TYR A CA 1
ATOM 755 C C . TYR A 1 87 ? -21.678 -3.248 7.005 1.00 93.38 87 TYR A C 1
ATOM 757 O O . TYR A 1 87 ? -21.738 -2.408 6.107 1.00 93.38 87 TYR A O 1
ATOM 765 N N . LYS A 1 88 ? -22.013 -2.949 8.270 1.00 92.94 88 LYS A N 1
ATOM 766 C CA . LYS A 1 88 ? -22.541 -1.632 8.670 1.00 92.94 88 LYS A CA 1
ATOM 767 C C . LYS A 1 88 ? -21.572 -0.491 8.360 1.00 92.94 88 LYS A C 1
ATOM 769 O O . LYS A 1 88 ? -22.006 0.585 7.958 1.00 92.94 88 LYS A O 1
ATOM 774 N N . LYS A 1 89 ? -20.267 -0.698 8.561 1.00 92.25 89 LYS A N 1
ATOM 775 C CA . LYS A 1 89 ? -19.251 0.313 8.233 1.00 92.25 89 LYS A CA 1
ATOM 776 C C . LYS A 1 89 ? -19.044 0.452 6.731 1.00 92.25 89 LYS A C 1
ATOM 778 O O . LYS A 1 89 ? -18.926 1.574 6.254 1.00 92.25 89 LYS A O 1
ATOM 783 N N . PHE A 1 90 ? -19.031 -0.656 6.011 1.00 90.94 90 PHE A N 1
ATOM 784 C CA . PHE A 1 90 ? -18.821 -0.707 4.573 1.00 90.94 90 PHE A CA 1
ATOM 785 C C . PHE A 1 90 ? -19.933 0.019 3.796 1.00 90.94 90 PHE A C 1
ATOM 787 O O . PHE A 1 90 ? -19.636 0.812 2.912 1.00 90.94 90 PHE A O 1
ATOM 794 N N . ILE A 1 91 ? -21.200 -0.146 4.190 1.00 89.75 91 ILE A N 1
ATOM 795 C CA . ILE A 1 91 ? -22.339 0.564 3.569 1.00 89.75 91 ILE A CA 1
ATOM 796 C C . ILE A 1 91 ? -22.501 2.004 4.085 1.00 89.75 91 ILE A C 1
ATOM 798 O O . ILE A 1 91 ? -23.266 2.799 3.537 1.00 89.75 91 ILE A O 1
ATOM 802 N N . SER A 1 92 ? -21.779 2.392 5.138 1.00 90.75 92 SER A N 1
ATOM 803 C CA . SER A 1 92 ? -21.914 3.742 5.685 1.00 90.75 92 SER A CA 1
ATOM 804 C C . SER A 1 92 ? -21.478 4.810 4.674 1.00 90.75 92 SER A C 1
ATOM 806 O O . SER A 1 92 ? -20.443 4.685 4.021 1.00 90.75 92 SER A O 1
ATOM 808 N N . LYS A 1 93 ? -22.216 5.926 4.613 1.00 87.69 93 LYS A N 1
ATOM 809 C CA . LYS A 1 93 ? -21.865 7.090 3.772 1.00 87.69 93 LYS A CA 1
ATOM 810 C C . LYS A 1 93 ? -20.436 7.590 4.028 1.00 87.69 93 LYS A C 1
ATOM 812 O O . LYS A 1 93 ? -19.746 8.023 3.109 1.00 87.69 93 LYS A O 1
ATOM 817 N N . ASN A 1 94 ? -19.979 7.471 5.275 1.00 87.19 94 ASN A N 1
ATOM 818 C CA . ASN A 1 94 ? -18.630 7.851 5.681 1.00 87.19 94 ASN A CA 1
ATOM 819 C C . ASN A 1 94 ? -17.560 7.022 4.964 1.00 87.19 94 ASN A C 1
ATOM 821 O O . ASN A 1 94 ? -16.529 7.573 4.599 1.00 87.19 94 ASN A O 1
ATOM 825 N N . PHE A 1 95 ? -17.788 5.723 4.748 1.00 88.94 95 PHE A N 1
ATOM 826 C CA . PHE A 1 95 ? -16.828 4.881 4.037 1.00 88.94 95 PHE A CA 1
ATOM 827 C C . PHE A 1 95 ? -16.627 5.361 2.602 1.00 88.94 95 PHE A C 1
ATOM 829 O O . PHE A 1 95 ? -15.484 5.584 2.206 1.00 88.94 95 PHE A O 1
ATOM 836 N N . TYR A 1 96 ? -17.730 5.593 1.880 1.00 89.75 96 TYR A N 1
ATOM 837 C CA . TYR A 1 96 ? -17.700 6.062 0.495 1.00 89.75 96 TYR A CA 1
ATOM 838 C C . TYR A 1 96 ? -16.887 7.349 0.343 1.00 89.75 96 TYR A C 1
ATOM 840 O O . TYR A 1 96 ? -15.957 7.426 -0.455 1.00 89.75 96 TYR A O 1
ATOM 848 N N . PHE A 1 97 ? -17.169 8.338 1.191 1.00 91.62 97 PHE A N 1
ATOM 849 C CA . PHE A 1 97 ? -16.450 9.607 1.166 1.00 91.62 97 PHE A CA 1
ATOM 850 C C . PHE A 1 97 ? -14.958 9.455 1.506 1.00 91.62 97 PHE A C 1
ATOM 852 O O . PHE A 1 97 ? -14.107 10.064 0.856 1.00 91.62 97 PHE A O 1
ATOM 859 N N . ILE A 1 98 ? -14.630 8.629 2.508 1.00 92.19 98 ILE A N 1
ATOM 860 C CA . ILE A 1 98 ? -13.250 8.452 2.969 1.00 92.19 98 ILE A CA 1
ATOM 861 C C . ILE A 1 98 ? -12.370 7.850 1.870 1.00 92.19 98 ILE A C 1
ATOM 863 O O . ILE A 1 98 ? -11.313 8.417 1.602 1.00 92.19 98 ILE A O 1
ATOM 867 N N . TYR A 1 99 ? -12.765 6.735 1.240 1.00 92.06 99 TYR A N 1
ATOM 868 C CA . TYR A 1 99 ? -11.883 6.069 0.268 1.00 92.06 99 TYR A CA 1
ATOM 869 C C . TYR A 1 99 ? -11.733 6.876 -1.030 1.00 92.06 99 TYR A C 1
ATOM 871 O O . TYR A 1 99 ? -10.664 6.858 -1.645 1.00 92.06 99 TYR A O 1
ATOM 879 N N . ILE A 1 100 ? -12.779 7.604 -1.442 1.00 92.50 100 ILE A N 1
ATOM 880 C CA . ILE A 1 100 ? -12.739 8.455 -2.637 1.00 92.50 100 ILE A CA 1
ATOM 881 C C . ILE A 1 100 ? -11.818 9.639 -2.398 1.00 92.50 100 ILE A C 1
ATOM 883 O O . ILE A 1 100 ? -10.911 9.871 -3.194 1.00 92.50 100 ILE A O 1
ATOM 887 N N . SER A 1 101 ? -11.986 10.348 -1.278 1.00 92.25 101 SER A N 1
ATOM 888 C CA . SER A 1 101 ? -11.112 11.474 -0.951 1.00 92.25 101 SER A CA 1
ATOM 889 C C . SER A 1 101 ? -9.642 11.050 -0.917 1.00 92.25 101 SER A C 1
ATOM 891 O O . SER A 1 101 ? -8.791 11.702 -1.519 1.00 92.25 101 SER A O 1
ATOM 893 N N . THR A 1 102 ? -9.330 9.922 -0.279 1.00 92.19 102 THR A N 1
ATOM 894 C CA . THR A 1 102 ? -7.954 9.415 -0.211 1.00 92.19 102 THR A CA 1
ATOM 895 C C . THR A 1 102 ? -7.431 8.887 -1.540 1.00 92.19 102 THR A C 1
ATOM 897 O O . THR A 1 102 ? -6.241 9.039 -1.793 1.00 92.19 102 THR A O 1
ATOM 900 N N . SER A 1 103 ? -8.280 8.343 -2.416 1.00 93.62 103 SER A N 1
ATOM 901 C CA . SER A 1 103 ? -7.859 7.926 -3.760 1.00 93.62 103 SER A CA 1
ATOM 902 C C . SER A 1 103 ? -7.362 9.095 -4.608 1.00 93.62 103 SER A C 1
ATOM 904 O O . SER A 1 103 ? -6.326 8.969 -5.256 1.00 93.62 103 SER A O 1
ATOM 906 N N . PHE A 1 104 ? -8.020 10.257 -4.532 1.00 91.06 104 PHE A N 1
ATOM 907 C CA . PHE A 1 104 ? -7.546 11.471 -5.198 1.00 91.06 104 PHE A CA 1
ATOM 908 C C . PHE A 1 104 ? -6.147 11.852 -4.702 1.00 91.06 104 PHE A C 1
ATOM 910 O O . PHE A 1 104 ? -5.235 12.089 -5.491 1.00 91.06 104 PHE A O 1
ATOM 917 N N . TYR A 1 105 ? -5.944 11.825 -3.385 1.00 90.00 105 TYR A N 1
ATOM 918 C CA . TYR A 1 105 ? -4.636 12.083 -2.796 1.00 90.00 105 TYR A CA 1
ATOM 919 C C . TYR A 1 105 ? -3.578 11.046 -3.199 1.00 90.00 105 TYR A C 1
ATOM 921 O O . TYR A 1 105 ? -2.450 11.431 -3.491 1.00 90.00 105 TYR A O 1
ATOM 929 N N . PHE A 1 106 ? -3.922 9.756 -3.262 1.00 92.12 106 PHE A N 1
ATOM 930 C CA . PHE A 1 106 ? -3.017 8.711 -3.747 1.00 92.12 106 PHE A CA 1
ATOM 931 C C . PHE A 1 106 ? -2.643 8.896 -5.215 1.00 92.12 106 PHE A C 1
ATOM 933 O O . PHE A 1 106 ? -1.483 8.686 -5.565 1.00 92.12 106 PHE A O 1
ATOM 940 N N . LEU A 1 107 ? -3.583 9.335 -6.054 1.00 91.38 107 LEU A N 1
ATOM 941 C CA . LEU A 1 107 ? -3.313 9.622 -7.457 1.00 91.38 107 LEU A CA 1
ATOM 942 C C . LEU A 1 107 ? -2.307 10.764 -7.585 1.00 91.38 107 LEU A C 1
ATOM 944 O O . LEU A 1 107 ? -1.329 10.646 -8.315 1.00 91.38 107 LEU A O 1
ATOM 948 N N . VAL A 1 108 ? -2.495 11.847 -6.831 1.00 87.12 108 VAL A N 1
ATOM 949 C CA . VAL A 1 108 ? -1.564 12.983 -6.866 1.00 87.12 108 VAL A CA 1
ATOM 950 C C . VAL A 1 108 ? -0.200 12.606 -6.269 1.00 87.12 108 VAL A C 1
ATOM 952 O O . VAL A 1 108 ? 0.839 13.043 -6.760 1.00 87.12 108 VAL A O 1
ATOM 955 N N . SER A 1 109 ? -0.178 11.740 -5.253 1.00 89.06 109 SER A N 1
ATOM 956 C CA . SER A 1 109 ? 1.044 11.176 -4.672 1.00 89.06 109 SER A CA 1
ATOM 957 C C . SER A 1 109 ? 1.792 10.204 -5.587 1.00 89.06 109 SER A C 1
ATOM 959 O O . SER A 1 109 ? 2.959 9.914 -5.321 1.00 89.06 109 SER A O 1
ATOM 961 N N . PHE A 1 110 ? 1.152 9.681 -6.633 1.00 87.94 110 PHE A N 1
ATOM 962 C CA . PHE A 1 110 ? 1.735 8.655 -7.491 1.00 87.94 110 PHE A CA 1
ATOM 963 C C . PHE A 1 110 ? 2.983 9.161 -8.225 1.00 87.94 110 PHE A C 1
ATOM 965 O O . PHE A 1 110 ? 4.048 8.553 -8.138 1.00 87.94 110 PHE A O 1
ATOM 972 N N . VAL A 1 111 ? 2.870 10.317 -8.882 1.00 83.75 111 VAL A N 1
ATOM 973 C CA . VAL A 1 111 ? 3.955 10.947 -9.651 1.00 83.75 111 VAL A CA 1
ATOM 974 C C . VAL A 1 111 ? 5.228 11.154 -8.813 1.00 83.75 111 VAL A C 1
ATOM 976 O O . VAL A 1 111 ? 6.273 10.636 -9.203 1.00 83.75 111 VAL A O 1
ATOM 979 N N . PRO A 1 112 ? 5.193 11.827 -7.645 1.00 85.31 112 PRO A N 1
ATOM 980 C CA . PRO A 1 112 ? 6.397 12.032 -6.840 1.00 85.31 112 PRO A CA 1
ATOM 981 C C . PRO A 1 112 ? 7.008 10.729 -6.322 1.00 85.31 112 PRO A C 1
ATOM 983 O O . PRO A 1 112 ? 8.225 10.657 -6.185 1.00 85.31 112 PRO A O 1
ATOM 986 N N . ILE A 1 113 ? 6.205 9.690 -6.060 1.00 89.31 113 ILE A N 1
ATOM 987 C CA . ILE A 1 113 ? 6.736 8.374 -5.675 1.00 89.31 113 ILE A CA 1
ATOM 988 C C . ILE A 1 113 ? 7.504 7.750 -6.841 1.00 89.31 113 ILE A C 1
ATOM 990 O O . ILE A 1 113 ? 8.626 7.293 -6.643 1.00 89.31 113 ILE A O 1
ATOM 994 N N . VAL A 1 114 ? 6.937 7.755 -8.051 1.00 88.56 114 VAL A N 1
ATOM 995 C CA . VAL A 1 114 ? 7.605 7.208 -9.243 1.00 88.56 114 VAL A CA 1
ATOM 996 C C . VAL A 1 114 ? 8.901 7.951 -9.534 1.00 88.56 114 VAL A C 1
ATOM 998 O O . VAL A 1 114 ? 9.925 7.314 -9.774 1.00 88.56 114 VAL A O 1
ATOM 1001 N N . ILE A 1 115 ? 8.880 9.284 -9.464 1.00 84.38 115 ILE A N 1
ATOM 1002 C CA . ILE A 1 115 ? 10.078 10.089 -9.698 1.00 84.38 115 ILE A CA 1
ATOM 1003 C C . ILE A 1 115 ? 11.134 9.794 -8.624 1.00 84.38 115 ILE A C 1
ATOM 1005 O O . ILE A 1 115 ? 12.295 9.572 -8.957 1.00 84.38 115 ILE A O 1
ATOM 1009 N N . PHE A 1 116 ? 10.743 9.727 -7.347 1.00 86.25 116 PHE A N 1
ATOM 1010 C CA . PHE A 1 116 ? 11.658 9.358 -6.267 1.00 86.25 116 PHE A CA 1
ATOM 1011 C C . PHE A 1 116 ? 12.311 7.991 -6.510 1.00 86.25 116 PHE A C 1
ATOM 1013 O O . PHE A 1 116 ? 13.530 7.876 -6.408 1.00 86.25 116 PHE A O 1
ATOM 1020 N N . VAL A 1 117 ? 11.521 6.972 -6.863 1.00 90.44 117 VAL A N 1
ATOM 1021 C CA . VAL A 1 117 ? 12.025 5.623 -7.167 1.00 90.44 117 VAL A CA 1
ATOM 1022 C C . VAL A 1 117 ? 13.004 5.674 -8.336 1.00 90.44 117 VAL A C 1
ATOM 1024 O O . VAL A 1 117 ? 14.102 5.137 -8.230 1.00 90.44 117 VAL A O 1
ATOM 1027 N N . TYR A 1 118 ? 12.654 6.373 -9.418 1.00 87.81 118 TYR A N 1
ATOM 1028 C CA . TYR A 1 118 ? 13.526 6.527 -10.580 1.00 87.81 118 TYR A CA 1
ATOM 1029 C C . TYR A 1 118 ? 14.878 7.157 -10.214 1.00 87.81 118 TYR A C 1
ATOM 1031 O O . TYR A 1 118 ? 15.919 6.584 -10.531 1.00 87.81 118 TYR A O 1
ATOM 1039 N N . PHE A 1 119 ? 14.884 8.292 -9.505 1.00 84.19 119 PHE A N 1
ATOM 1040 C CA . PHE A 1 119 ? 16.129 8.954 -9.098 1.00 84.19 119 PHE A CA 1
ATOM 1041 C C . PHE A 1 119 ? 16.948 8.111 -8.124 1.00 84.19 119 PHE A C 1
ATOM 1043 O O . PHE A 1 119 ? 18.169 8.042 -8.250 1.00 84.19 119 PHE A O 1
ATOM 1050 N N . PHE A 1 120 ? 16.293 7.450 -7.171 1.00 86.75 120 PHE A N 1
ATOM 1051 C CA . PHE A 1 120 ? 16.971 6.586 -6.212 1.00 86.75 120 PHE A CA 1
ATOM 1052 C C . PHE A 1 120 ? 17.640 5.391 -6.906 1.00 86.75 120 PHE A C 1
ATOM 1054 O O . PHE A 1 120 ? 18.789 5.070 -6.617 1.00 86.75 120 PHE A O 1
ATOM 1061 N N . LEU A 1 121 ? 16.957 4.764 -7.867 1.00 89.75 121 LEU A N 1
ATOM 1062 C CA . LEU A 1 121 ? 17.521 3.676 -8.666 1.00 89.75 121 LEU A CA 1
ATOM 1063 C C . LEU A 1 121 ? 18.615 4.160 -9.617 1.00 89.75 121 LEU A C 1
ATOM 1065 O O . LEU A 1 121 ? 19.587 3.439 -9.825 1.00 89.75 121 LEU A O 1
ATOM 1069 N N . TRP A 1 122 ? 18.485 5.363 -10.181 1.00 85.94 122 TRP A N 1
ATOM 1070 C CA . TRP A 1 122 ? 19.534 5.980 -10.990 1.00 85.94 122 TRP A CA 1
ATOM 1071 C C . TRP A 1 122 ? 20.812 6.202 -10.174 1.00 85.94 122 TRP A C 1
ATOM 1073 O O . TRP A 1 122 ? 21.883 5.850 -10.650 1.00 85.94 122 TRP A O 1
ATOM 1083 N N . LEU A 1 123 ? 20.696 6.685 -8.931 1.00 85.06 123 LEU A N 1
ATOM 1084 C CA . LEU A 1 123 ? 21.834 6.904 -8.030 1.00 85.06 123 LEU A CA 1
ATOM 1085 C C . LEU A 1 123 ? 22.578 5.603 -7.671 1.00 85.06 123 LEU A C 1
ATOM 1087 O O . LEU A 1 123 ? 23.782 5.626 -7.446 1.00 85.06 123 LEU A O 1
ATOM 1091 N N . ILE A 1 124 ? 21.860 4.478 -7.602 1.00 86.31 124 ILE A N 1
ATOM 1092 C CA . ILE A 1 124 ? 22.415 3.154 -7.263 1.00 86.31 124 ILE A CA 1
ATOM 1093 C C . ILE A 1 124 ? 22.879 2.384 -8.510 1.00 86.31 124 ILE A C 1
ATOM 1095 O O . ILE A 1 124 ? 23.630 1.417 -8.397 1.00 86.31 124 ILE A O 1
ATOM 1099 N N . SER A 1 125 ? 22.431 2.773 -9.706 1.00 81.44 125 SER A N 1
ATOM 1100 C CA . SER A 1 125 ? 22.816 2.096 -10.947 1.00 81.44 125 SER A CA 1
ATOM 1101 C C . SER A 1 125 ? 24.290 2.375 -11.255 1.00 81.44 125 SER A C 1
ATOM 1103 O O . SER A 1 125 ? 24.676 3.513 -11.508 1.00 81.44 125 SER A O 1
ATOM 1105 N N . PHE A 1 126 ? 25.107 1.323 -11.249 1.00 74.94 126 PHE A N 1
ATOM 1106 C CA . PHE A 1 126 ? 26.501 1.347 -11.705 1.00 74.94 126 PHE A CA 1
ATOM 1107 C C . PHE A 1 126 ? 26.574 0.889 -13.170 1.00 74.94 126 PHE A C 1
ATOM 1109 O O . PHE A 1 126 ? 25.640 0.250 -13.644 1.00 74.94 126 PHE A O 1
ATOM 1116 N N . ASN A 1 127 ? 27.679 1.160 -13.881 1.00 66.00 127 ASN A N 1
ATOM 1117 C CA . ASN A 1 127 ? 27.839 0.887 -15.326 1.00 66.00 127 ASN A CA 1
ATOM 1118 C C . ASN A 1 127 ? 27.425 -0.526 -15.798 1.00 66.00 127 ASN A C 1
ATOM 1120 O O . ASN A 1 127 ? 27.138 -0.708 -16.976 1.00 66.00 127 ASN A O 1
ATOM 1124 N N . THR A 1 128 ? 27.397 -1.524 -14.914 1.00 70.12 128 THR A N 1
ATOM 1125 C CA . THR A 1 128 ? 27.009 -2.910 -15.214 1.00 70.12 128 THR A CA 1
ATOM 1126 C C . THR A 1 128 ? 25.537 -3.243 -14.931 1.00 70.12 128 THR A C 1
ATOM 1128 O O . THR A 1 128 ? 25.040 -4.241 -15.450 1.00 70.12 128 THR A O 1
ATOM 1131 N N . TYR A 1 129 ? 24.816 -2.442 -14.137 1.00 79.94 129 TYR A N 1
ATOM 1132 C CA . TYR A 1 129 ? 23.453 -2.743 -13.686 1.00 79.94 129 TYR A CA 1
ATOM 1133 C C . TYR A 1 129 ? 22.512 -1.546 -13.861 1.00 79.94 129 TYR A C 1
ATOM 1135 O O . TYR A 1 129 ? 22.538 -0.587 -13.090 1.00 79.94 129 TYR A O 1
ATOM 1143 N N . ASN A 1 130 ? 21.607 -1.649 -14.837 1.00 87.25 130 ASN A N 1
ATOM 1144 C CA . ASN A 1 130 ? 20.629 -0.608 -15.155 1.00 87.25 130 ASN A CA 1
ATOM 1145 C C . ASN A 1 130 ? 19.285 -0.847 -14.447 1.00 87.25 130 ASN A C 1
ATOM 1147 O O . ASN A 1 130 ? 18.278 -1.189 -15.072 1.00 87.25 130 ASN A O 1
ATOM 1151 N N . PHE A 1 131 ? 19.244 -0.644 -13.126 1.00 88.25 131 PHE A N 1
ATOM 1152 C CA . PHE A 1 131 ? 18.013 -0.827 -12.342 1.00 88.25 131 PHE A CA 1
ATOM 1153 C C . PHE A 1 131 ? 16.891 0.132 -12.757 1.00 88.25 131 PHE A C 1
ATOM 1155 O O . PHE A 1 131 ? 15.714 -0.232 -12.715 1.00 88.25 131 PHE A O 1
ATOM 1162 N N . LYS A 1 132 ? 17.245 1.359 -13.162 1.00 87.50 132 LYS A N 1
ATOM 1163 C CA . LYS A 1 132 ? 16.276 2.379 -13.592 1.00 87.50 132 LYS A CA 1
ATOM 1164 C C . LYS A 1 132 ? 15.508 1.949 -14.853 1.00 87.50 132 LYS A C 1
ATOM 1166 O O . LYS A 1 132 ? 14.296 2.140 -14.922 1.00 87.50 132 LYS A O 1
ATOM 1171 N N . ASP A 1 133 ? 16.202 1.333 -15.810 1.00 86.75 133 ASP A N 1
ATOM 1172 C CA . ASP A 1 13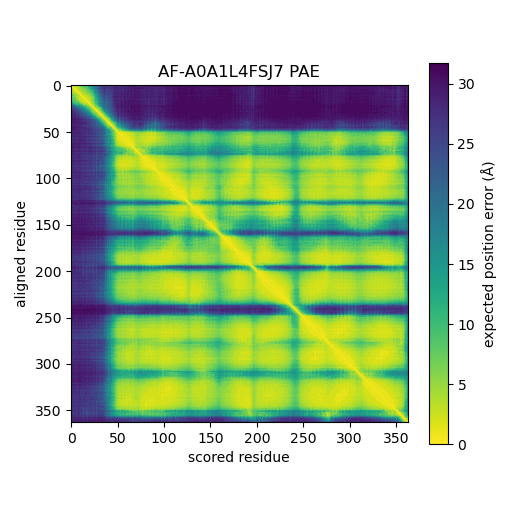3 ? 15.623 0.939 -17.094 1.00 86.75 133 ASP A CA 1
ATOM 1173 C C . ASP A 1 133 ? 14.751 -0.301 -16.881 1.00 86.75 133 ASP A C 1
ATOM 1175 O O . ASP A 1 133 ? 13.605 -0.339 -17.322 1.00 86.75 133 ASP A O 1
ATOM 1179 N N . PHE A 1 134 ? 15.209 -1.241 -16.043 1.00 87.44 134 PHE A N 1
ATOM 1180 C CA . PHE A 1 134 ? 14.384 -2.362 -15.595 1.00 87.44 134 PHE A CA 1
ATOM 1181 C C . PHE A 1 134 ? 13.092 -1.905 -14.896 1.00 87.44 134 PHE A C 1
ATOM 1183 O O . PHE A 1 134 ? 12.019 -2.449 -15.162 1.00 87.44 134 PHE A O 1
ATOM 1190 N N . PHE A 1 135 ? 13.154 -0.881 -14.036 1.00 89.44 135 PHE A N 1
ATOM 1191 C CA . PHE A 1 135 ? 11.955 -0.323 -13.407 1.00 89.44 135 PHE A CA 1
ATOM 1192 C C . PHE A 1 135 ? 10.959 0.218 -14.436 1.00 89.44 135 PHE A C 1
ATOM 1194 O O . PHE A 1 135 ? 9.774 -0.101 -14.348 1.00 89.44 135 PHE A O 1
ATOM 1201 N N . ILE A 1 136 ? 11.419 1.000 -15.415 1.00 86.56 136 ILE A N 1
ATOM 1202 C CA . ILE A 1 136 ? 10.543 1.584 -16.438 1.00 86.56 136 ILE A CA 1
ATOM 1203 C C . ILE A 1 136 ? 9.965 0.493 -17.344 1.00 86.56 136 ILE A C 1
ATOM 1205 O O . ILE A 1 136 ? 8.748 0.420 -17.516 1.00 86.56 136 ILE A O 1
ATOM 1209 N N . GLU A 1 137 ? 10.817 -0.362 -17.902 1.00 84.19 137 GLU A N 1
ATOM 1210 C CA . GLU A 1 137 ? 10.454 -1.287 -18.979 1.00 84.19 137 GLU A CA 1
ATOM 1211 C C . GLU A 1 137 ? 9.764 -2.556 -18.476 1.00 84.19 137 GLU A C 1
ATOM 1213 O O . GLU A 1 137 ? 8.844 -3.057 -19.119 1.00 84.19 137 GLU A O 1
ATOM 1218 N N . SER A 1 138 ? 10.178 -3.085 -17.322 1.00 81.12 138 SER A N 1
ATOM 1219 C CA . SER A 1 138 ? 9.680 -4.379 -16.831 1.00 81.12 138 SER A CA 1
ATOM 1220 C C . SER A 1 138 ? 8.570 -4.247 -15.789 1.00 81.12 138 SER A C 1
ATOM 1222 O O . SER A 1 138 ? 7.718 -5.133 -15.689 1.00 81.12 138 SER A O 1
ATOM 1224 N N . ILE A 1 139 ? 8.551 -3.157 -15.014 1.00 84.19 139 ILE A N 1
ATOM 1225 C CA . ILE A 1 139 ? 7.594 -2.968 -13.912 1.00 84.19 139 ILE A CA 1
ATOM 1226 C C . ILE A 1 139 ? 6.566 -1.897 -14.269 1.00 84.19 139 ILE A C 1
ATOM 1228 O O . ILE A 1 139 ? 5.369 -2.184 -14.319 1.00 84.19 139 ILE A O 1
ATOM 1232 N N . LEU A 1 140 ? 7.012 -0.668 -14.535 1.00 84.56 140 LEU A N 1
ATOM 1233 C CA . LEU A 1 140 ? 6.115 0.465 -14.725 1.00 84.56 140 LEU A CA 1
ATOM 1234 C C . LEU A 1 140 ? 5.298 0.317 -16.011 1.00 84.56 140 LEU A C 1
ATOM 1236 O O . LEU A 1 140 ? 4.090 0.512 -15.961 1.00 84.56 140 LEU A O 1
ATOM 1240 N N . ALA A 1 141 ? 5.909 -0.124 -17.116 1.00 81.00 141 ALA A N 1
ATOM 1241 C CA . ALA A 1 141 ? 5.217 -0.370 -18.386 1.00 81.00 141 ALA A CA 1
ATOM 1242 C C . ALA A 1 141 ? 4.172 -1.499 -18.321 1.00 81.00 141 ALA A C 1
ATOM 1244 O O . ALA A 1 141 ? 3.241 -1.528 -19.124 1.00 81.00 141 ALA A O 1
ATOM 1245 N N . ARG A 1 142 ? 4.287 -2.418 -17.351 1.00 77.31 142 ARG A N 1
ATOM 1246 C CA . ARG A 1 142 ? 3.293 -3.478 -17.126 1.00 77.31 142 ARG A CA 1
ATOM 1247 C C . ARG A 1 142 ? 2.064 -2.967 -16.369 1.00 77.31 142 ARG A C 1
ATOM 1249 O O . ARG A 1 142 ? 0.997 -3.556 -16.488 1.00 77.31 142 ARG A O 1
ATOM 1256 N N . ILE A 1 143 ? 2.208 -1.901 -15.583 1.00 76.31 143 ILE A N 1
ATOM 1257 C CA . ILE A 1 143 ? 1.122 -1.328 -14.773 1.00 76.31 143 ILE A CA 1
ATOM 1258 C C . ILE A 1 143 ? 0.491 -0.140 -15.493 1.00 76.31 143 ILE A C 1
ATOM 1260 O O . ILE A 1 143 ? -0.733 -0.031 -15.528 1.00 76.31 143 ILE A O 1
ATOM 1264 N N . ILE A 1 144 ? 1.320 0.741 -16.054 1.00 80.56 144 ILE A N 1
ATOM 1265 C CA . ILE A 1 144 ? 0.912 1.944 -16.766 1.00 80.56 144 ILE A CA 1
ATOM 1266 C C . ILE A 1 144 ? 1.232 1.765 -18.243 1.00 80.56 144 ILE A C 1
ATOM 1268 O O . ILE A 1 144 ? 2.409 1.690 -18.613 1.00 80.56 144 ILE A O 1
ATOM 1272 N N . PRO A 1 145 ? 0.205 1.745 -19.098 1.00 74.62 145 PRO A N 1
ATOM 1273 C CA . PRO A 1 145 ? 0.420 1.626 -20.523 1.00 74.62 145 PRO A CA 1
ATOM 1274 C C . PRO A 1 145 ? 1.225 2.825 -21.028 1.00 74.62 145 PRO A C 1
ATOM 1276 O O . PRO A 1 145 ? 0.962 3.969 -20.655 1.00 74.62 145 PRO A O 1
ATOM 1279 N N . ASN A 1 146 ? 2.176 2.561 -21.925 1.00 73.62 146 ASN A N 1
ATOM 1280 C CA . ASN A 1 146 ? 2.874 3.588 -22.701 1.00 73.62 146 ASN A CA 1
ATOM 1281 C C . ASN A 1 146 ? 3.753 4.580 -21.915 1.00 73.62 146 ASN A C 1
ATOM 1283 O O . ASN A 1 146 ? 4.201 5.583 -22.471 1.00 73.62 146 ASN A O 1
ATOM 1287 N N . ILE A 1 147 ? 4.048 4.287 -20.648 1.00 76.50 147 ILE A N 1
ATOM 1288 C CA . ILE A 1 147 ? 4.832 5.172 -19.780 1.00 76.50 147 ILE A CA 1
ATOM 1289 C C . ILE A 1 147 ? 6.252 5.441 -20.301 1.00 76.50 147 ILE A C 1
ATOM 1291 O O . ILE A 1 147 ? 6.773 6.537 -20.119 1.00 76.50 147 ILE A O 1
ATOM 1295 N N . SER A 1 148 ? 6.865 4.473 -20.989 1.00 72.69 148 SER A N 1
ATOM 1296 C CA . SER A 1 148 ? 8.205 4.603 -21.577 1.00 72.69 148 SER A CA 1
ATOM 1297 C C . SER A 1 148 ? 8.273 5.732 -22.605 1.00 72.69 148 SER A C 1
ATOM 1299 O O . SER A 1 148 ? 9.198 6.540 -22.563 1.00 72.69 148 SER A O 1
ATOM 1301 N N . ARG A 1 149 ? 7.255 5.842 -23.466 1.00 72.75 149 ARG A N 1
ATOM 1302 C CA . ARG A 1 149 ? 7.148 6.904 -24.472 1.00 72.75 149 ARG A CA 1
ATOM 1303 C C . ARG A 1 149 ? 6.981 8.276 -23.823 1.00 72.75 149 ARG A C 1
ATOM 1305 O O . ARG A 1 149 ? 7.686 9.207 -24.186 1.00 72.75 149 ARG A O 1
ATOM 1312 N N . THR A 1 150 ? 6.115 8.390 -22.816 1.00 69.94 150 THR A N 1
ATOM 1313 C CA . THR A 1 150 ? 5.917 9.653 -22.083 1.00 69.94 150 THR A CA 1
ATOM 1314 C C . THR A 1 150 ? 7.198 10.111 -21.377 1.00 69.94 150 THR A C 1
ATOM 1316 O O . THR A 1 150 ? 7.486 11.304 -21.325 1.00 69.94 150 THR A O 1
ATOM 1319 N N . ILE A 1 151 ? 7.995 9.175 -20.852 1.00 70.12 151 ILE A N 1
ATOM 1320 C CA . ILE A 1 151 ? 9.293 9.486 -20.238 1.00 70.12 151 ILE A CA 1
ATOM 1321 C C . ILE A 1 151 ? 10.326 9.908 -21.297 1.00 70.12 151 ILE A C 1
ATOM 1323 O O . ILE A 1 151 ? 11.090 10.842 -21.052 1.00 70.12 151 ILE A O 1
ATOM 1327 N N . GLN A 1 152 ? 10.351 9.263 -22.469 1.00 70.44 152 GLN A N 1
ATOM 1328 C CA . GLN A 1 152 ? 11.234 9.640 -23.583 1.00 70.44 152 GLN A CA 1
ATOM 1329 C C . GLN A 1 152 ? 10.915 11.045 -24.113 1.00 70.44 152 GLN A C 1
ATOM 1331 O O . GLN A 1 152 ? 11.814 11.880 -24.173 1.00 70.44 152 GLN A O 1
ATOM 1336 N N . GLU A 1 153 ? 9.637 11.347 -24.359 1.00 68.56 153 GLU A N 1
ATOM 1337 C CA . GLU A 1 153 ? 9.170 12.680 -24.771 1.00 68.56 153 GLU A CA 1
ATOM 1338 C C . GLU A 1 153 ? 9.541 13.760 -23.733 1.00 68.56 153 GLU A C 1
ATOM 1340 O O . GLU A 1 153 ? 9.866 14.895 -24.083 1.00 68.56 153 GLU A O 1
ATOM 1345 N N . PHE A 1 154 ? 9.561 13.420 -22.439 1.00 65.25 154 PHE A N 1
ATOM 1346 C CA . PHE A 1 154 ? 10.013 14.337 -21.387 1.00 65.25 154 PHE A CA 1
ATOM 1347 C C . PHE A 1 154 ? 11.536 14.557 -21.385 1.00 65.25 154 PHE A C 1
ATOM 1349 O O . PHE A 1 154 ? 12.005 15.627 -20.993 1.00 65.25 154 PHE A O 1
ATOM 1356 N N . LYS A 1 155 ? 12.326 13.559 -21.796 1.00 65.69 155 LYS A N 1
ATOM 1357 C CA . LYS A 1 155 ? 13.794 13.637 -21.843 1.00 65.69 155 LYS A CA 1
ATOM 1358 C C . LYS A 1 155 ? 14.280 14.459 -23.038 1.00 65.69 155 LYS A C 1
ATOM 1360 O O . LYS A 1 155 ? 15.205 15.251 -22.885 1.00 65.69 155 LYS A O 1
ATOM 1365 N N . GLU A 1 156 ? 13.652 14.284 -24.196 1.00 64.31 156 GLU A N 1
ATOM 1366 C CA . GLU A 1 156 ? 14.025 14.964 -25.444 1.00 64.31 156 GLU A CA 1
ATOM 1367 C C . GLU A 1 156 ? 13.741 16.474 -25.397 1.00 64.31 156 GLU A C 1
ATOM 1369 O O . GLU A 1 156 ? 14.514 17.263 -25.934 1.00 64.31 156 GLU A O 1
ATOM 1374 N N . ASN A 1 157 ? 12.705 16.893 -24.664 1.00 61.03 157 ASN A N 1
ATOM 1375 C CA . ASN A 1 157 ? 12.283 18.295 -24.577 1.00 61.03 157 ASN A CA 1
ATOM 1376 C C . ASN A 1 157 ? 13.033 19.150 -23.526 1.00 61.03 157 ASN A C 1
ATOM 1378 O O . ASN A 1 157 ? 12.752 20.339 -23.411 1.00 61.03 157 ASN A O 1
ATOM 1382 N N . ASN A 1 158 ? 13.964 18.587 -22.741 1.00 59.41 158 ASN A N 1
ATOM 1383 C CA . ASN A 1 158 ? 14.543 19.242 -21.549 1.00 59.41 158 ASN A CA 1
ATOM 1384 C C . ASN A 1 158 ? 16.071 19.492 -21.613 1.00 59.41 158 ASN A C 1
ATOM 1386 O O . ASN A 1 158 ? 16.763 19.424 -20.595 1.00 59.41 158 ASN A O 1
ATOM 1390 N N . THR A 1 159 ? 16.630 19.802 -22.785 1.00 52.31 159 THR A N 1
ATOM 1391 C CA . THR A 1 159 ? 18.090 19.927 -23.005 1.00 52.31 159 THR A CA 1
ATOM 1392 C C . THR A 1 159 ? 18.739 21.261 -22.585 1.00 52.31 159 THR A C 1
ATOM 1394 O O . THR A 1 159 ? 19.944 21.422 -22.756 1.00 52.31 159 THR A O 1
ATOM 1397 N N . GLY A 1 160 ? 18.023 22.199 -21.954 1.00 51.62 160 GLY A N 1
ATOM 1398 C CA . GLY A 1 160 ? 18.612 23.440 -21.421 1.00 51.62 160 GLY A CA 1
ATOM 1399 C C . GLY A 1 160 ? 17.811 24.004 -20.246 1.00 51.62 160 GLY A C 1
ATOM 1400 O O . GLY A 1 160 ? 16.589 23.926 -20.263 1.00 51.62 160 GLY A O 1
ATOM 1401 N N . THR A 1 161 ? 18.493 24.485 -19.193 1.00 52.19 161 THR A N 1
ATOM 1402 C CA . THR A 1 161 ? 17.938 25.107 -17.954 1.00 52.19 161 THR A CA 1
ATOM 1403 C C . THR A 1 161 ? 16.870 24.325 -17.155 1.00 52.19 161 THR A C 1
ATOM 1405 O O . THR A 1 161 ? 16.486 24.747 -16.061 1.00 52.19 161 THR A O 1
ATOM 1408 N N . GLY A 1 162 ? 16.459 23.135 -17.607 1.00 57.16 162 GLY A N 1
ATOM 1409 C CA . GLY A 1 162 ? 15.393 22.320 -17.011 1.00 57.16 162 GLY A CA 1
ATOM 1410 C C . GLY A 1 162 ? 15.681 21.754 -15.616 1.00 57.16 162 GLY A C 1
ATOM 1411 O O . GLY A 1 162 ? 14.746 21.446 -14.882 1.00 57.16 162 GLY A O 1
ATOM 1412 N N . GLY A 1 163 ? 16.947 21.667 -15.191 1.00 65.31 163 GLY A N 1
ATOM 1413 C CA . GLY A 1 163 ? 17.314 21.076 -13.896 1.00 65.31 163 GLY A CA 1
ATOM 1414 C C . GLY A 1 163 ? 16.676 21.781 -12.691 1.00 65.31 163 GLY A C 1
ATOM 1415 O O . GLY A 1 163 ? 16.114 21.122 -11.818 1.00 65.31 163 GLY A O 1
ATOM 1416 N N . ALA A 1 164 ? 16.687 23.119 -12.667 1.00 71.94 164 ALA A N 1
ATOM 1417 C CA . ALA A 1 164 ? 16.095 23.893 -11.571 1.00 71.94 164 ALA A CA 1
ATOM 1418 C C . ALA A 1 164 ? 14.560 23.763 -11.528 1.00 71.94 164 ALA A C 1
ATOM 1420 O O . ALA A 1 164 ? 13.981 23.593 -10.454 1.00 71.94 164 ALA A O 1
ATOM 1421 N N . TRP A 1 165 ? 13.903 23.763 -12.693 1.00 72.69 165 TRP A N 1
ATOM 1422 C CA . TRP A 1 165 ? 12.456 23.556 -12.808 1.00 72.69 165 TRP A CA 1
ATOM 1423 C C . TRP A 1 165 ? 12.034 22.149 -12.386 1.00 72.69 165 TRP A C 1
ATOM 1425 O O . TRP A 1 165 ? 11.029 21.994 -11.696 1.00 72.69 165 TRP A O 1
ATOM 1435 N N . ILE A 1 166 ? 12.827 21.129 -12.723 1.00 70.31 166 ILE A N 1
ATOM 1436 C CA . ILE A 1 166 ? 12.599 19.745 -12.290 1.00 70.31 166 ILE A CA 1
ATOM 1437 C C . ILE A 1 166 ? 12.717 19.630 -10.767 1.00 70.31 166 ILE A C 1
ATOM 1439 O O . ILE A 1 166 ? 11.865 18.999 -10.143 1.00 70.31 166 ILE A O 1
ATOM 1443 N N . VAL A 1 167 ? 13.719 20.266 -10.149 1.00 75.81 167 VAL A N 1
ATOM 1444 C CA . VAL A 1 167 ? 13.872 20.285 -8.682 1.00 75.81 167 VAL A CA 1
ATOM 1445 C C . VAL A 1 167 ? 12.691 20.994 -8.013 1.00 75.81 167 VAL A C 1
ATOM 1447 O O . VAL A 1 167 ? 12.160 20.495 -7.020 1.00 75.81 167 VAL A O 1
ATOM 1450 N N . LEU A 1 168 ? 12.229 22.117 -8.567 1.00 79.00 168 LEU A N 1
ATOM 1451 C CA . LEU A 1 168 ? 11.067 22.838 -8.047 1.00 79.00 168 LEU A CA 1
ATOM 1452 C C . LEU A 1 168 ? 9.786 21.998 -8.164 1.00 79.00 168 LEU A C 1
ATOM 1454 O O . LEU A 1 168 ? 9.069 21.842 -7.176 1.00 79.00 168 LEU A O 1
ATOM 1458 N N . LEU A 1 169 ? 9.540 21.375 -9.321 1.00 74.62 169 LEU A N 1
ATOM 1459 C CA . LEU A 1 169 ? 8.420 20.450 -9.532 1.00 74.62 169 LEU A CA 1
ATOM 1460 C C . LEU A 1 169 ? 8.485 19.247 -8.583 1.00 74.62 169 LEU A C 1
ATOM 1462 O O . LEU A 1 169 ? 7.464 18.831 -8.034 1.00 74.62 169 LEU A O 1
ATOM 1466 N N . LEU A 1 170 ? 9.677 18.710 -8.335 1.00 72.88 170 LEU A N 1
ATOM 1467 C CA . LEU A 1 170 ? 9.902 17.639 -7.368 1.00 72.88 170 LEU A CA 1
ATOM 1468 C C . LEU A 1 170 ? 9.539 18.061 -5.947 1.00 72.88 170 LEU A C 1
ATOM 1470 O O . LEU A 1 170 ? 8.787 17.361 -5.273 1.00 72.88 170 LEU A O 1
ATOM 1474 N N . LEU A 1 171 ? 10.021 19.218 -5.492 1.00 81.62 171 LEU A N 1
ATOM 1475 C CA . LEU A 1 171 ? 9.706 19.736 -4.161 1.00 81.62 171 LEU A CA 1
ATOM 1476 C C . LEU A 1 171 ? 8.205 20.011 -4.011 1.00 81.62 171 LEU A C 1
ATOM 1478 O O . LEU A 1 171 ? 7.609 19.628 -3.001 1.00 81.62 171 LEU A O 1
ATOM 1482 N N . SER A 1 172 ? 7.572 20.607 -5.025 1.00 80.06 172 SER A N 1
ATOM 1483 C CA . SER A 1 172 ? 6.129 20.863 -5.033 1.00 80.06 172 SER A CA 1
ATOM 1484 C C . SER A 1 172 ? 5.314 19.569 -5.005 1.00 80.06 172 SER A C 1
ATOM 1486 O O . SER A 1 172 ? 4.404 19.429 -4.188 1.00 80.06 172 SER A O 1
ATOM 1488 N N . THR A 1 173 ? 5.645 18.588 -5.846 1.00 78.88 173 THR A N 1
ATOM 1489 C CA . THR A 1 173 ? 4.926 17.305 -5.890 1.00 78.88 173 THR A CA 1
ATOM 1490 C C . THR A 1 173 ? 5.124 16.503 -4.609 1.00 78.88 173 THR A C 1
ATOM 1492 O O . THR A 1 173 ? 4.167 15.934 -4.083 1.00 78.88 173 THR A O 1
ATOM 1495 N N . LEU A 1 174 ? 6.326 16.510 -4.036 1.00 82.44 174 LEU A N 1
ATOM 1496 C CA . LEU A 1 174 ? 6.618 15.838 -2.775 1.00 82.44 174 LEU A CA 1
ATOM 1497 C C . LEU A 1 174 ? 5.859 16.492 -1.609 1.00 82.44 174 LEU A C 1
ATOM 1499 O O . LEU A 1 174 ? 5.261 15.790 -0.785 1.00 82.44 174 LEU A O 1
ATOM 1503 N N . TRP A 1 175 ? 5.783 17.826 -1.582 1.00 85.25 175 TRP A N 1
ATOM 1504 C CA . TRP A 1 175 ? 4.960 18.560 -0.621 1.00 85.25 175 TRP A CA 1
ATOM 1505 C C . TRP A 1 175 ? 3.479 18.172 -0.710 1.00 85.25 175 TRP A C 1
ATOM 1507 O O . TRP A 1 175 ? 2.846 17.870 0.308 1.00 85.25 175 TRP A O 1
ATOM 1517 N N . ILE A 1 176 ? 2.929 18.112 -1.927 1.00 84.56 176 ILE A N 1
ATOM 1518 C CA . ILE A 1 176 ? 1.538 17.701 -2.145 1.00 84.56 176 ILE A CA 1
ATOM 1519 C C . ILE A 1 176 ? 1.343 16.235 -1.733 1.00 84.56 176 ILE A C 1
ATOM 1521 O O . ILE A 1 176 ? 0.380 15.914 -1.033 1.00 84.56 176 ILE A O 1
ATOM 1525 N N . SER A 1 177 ? 2.285 15.351 -2.058 1.00 86.31 177 SER A N 1
ATOM 1526 C CA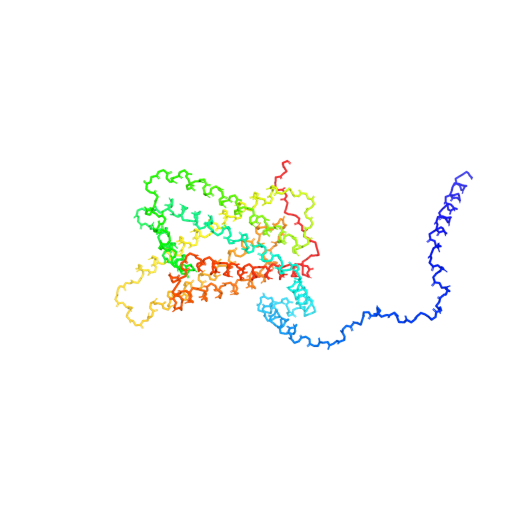 . SER A 1 177 ? 2.215 13.929 -1.708 1.00 86.31 177 SER A CA 1
ATOM 1527 C C . SER A 1 177 ? 2.212 13.678 -0.200 1.00 86.31 177 SER A C 1
ATOM 1529 O O . SER A 1 177 ? 1.442 12.861 0.311 1.00 86.31 177 SER A O 1
ATOM 1531 N N . SER A 1 178 ? 3.015 14.444 0.541 1.00 89.25 178 SER A N 1
ATOM 1532 C CA . SER A 1 178 ? 3.039 14.421 2.005 1.00 89.25 178 SER A CA 1
ATOM 1533 C C . SER A 1 178 ? 1.664 14.744 2.606 1.00 89.25 178 SER A C 1
ATOM 1535 O O . SER A 1 178 ? 1.218 14.095 3.561 1.00 89.25 178 SER A O 1
ATOM 1537 N N . SER A 1 179 ? 0.935 15.693 2.006 1.00 86.94 179 SER A N 1
ATOM 1538 C CA . SER A 1 179 ? -0.437 16.007 2.418 1.00 86.94 179 SER A CA 1
ATOM 1539 C C . SER A 1 179 ? -1.407 14.843 2.173 1.00 86.94 179 SER A C 1
ATOM 1541 O O . SER A 1 179 ? -2.273 14.579 3.011 1.00 86.94 179 SER A O 1
ATOM 1543 N N . GLY A 1 180 ? -1.204 14.084 1.094 1.00 88.00 180 GLY A N 1
ATOM 1544 C CA . GLY A 1 180 ? -2.027 12.930 0.761 1.00 88.00 180 GLY A CA 1
ATOM 1545 C C . GLY A 1 180 ? -1.912 11.793 1.772 1.00 88.00 180 GLY A C 1
ATOM 1546 O O . GLY A 1 180 ? -2.916 11.343 2.332 1.00 88.00 180 GLY A O 1
ATOM 1547 N N . TYR A 1 181 ? -0.687 11.387 2.111 1.00 90.94 181 TYR A N 1
ATOM 1548 C CA . TYR A 1 181 ? -0.476 10.353 3.130 1.00 90.94 181 TYR A CA 1
ATOM 1549 C C . TYR A 1 181 ? -0.812 10.825 4.547 1.00 90.94 181 TYR A C 1
ATOM 1551 O O . TYR A 1 181 ? -1.252 10.025 5.373 1.00 90.94 181 TYR A O 1
ATOM 1559 N N . SER A 1 182 ? -0.693 12.123 4.837 1.00 90.81 182 SER A N 1
ATOM 1560 C CA . SER A 1 182 ? -1.235 12.707 6.070 1.00 90.81 182 SER A CA 1
ATOM 1561 C C . SER A 1 182 ? -2.743 12.457 6.189 1.00 90.81 182 SER A C 1
ATOM 1563 O O . SER A 1 182 ? -3.211 12.039 7.250 1.00 90.81 182 SER A O 1
ATOM 1565 N N . ASN A 1 183 ? -3.501 12.652 5.104 1.00 90.25 183 ASN A N 1
ATOM 1566 C CA . ASN A 1 183 ? -4.943 12.389 5.079 1.00 90.25 183 ASN A CA 1
ATOM 1567 C C . ASN A 1 183 ? -5.272 10.899 5.191 1.00 90.25 183 ASN A C 1
ATOM 1569 O O . ASN A 1 183 ? -6.235 10.517 5.852 1.00 90.25 183 ASN A O 1
ATOM 1573 N N . PHE A 1 184 ? -4.438 10.036 4.617 1.00 93.06 184 PHE A N 1
ATOM 1574 C CA . PHE A 1 184 ? -4.562 8.601 4.830 1.00 93.06 184 PHE A CA 1
ATOM 1575 C C . PHE A 1 184 ? -4.399 8.220 6.318 1.00 93.06 184 PHE A C 1
ATOM 1577 O O . PHE A 1 184 ? -5.216 7.482 6.874 1.00 93.06 184 PHE A O 1
ATOM 1584 N N . ILE A 1 185 ? -3.399 8.785 7.005 1.00 92.25 185 ILE A N 1
ATOM 1585 C CA . ILE A 1 185 ? -3.168 8.554 8.441 1.00 92.25 185 ILE A CA 1
ATOM 1586 C C . ILE A 1 185 ? -4.350 9.053 9.284 1.00 92.25 185 ILE A C 1
ATOM 1588 O O . ILE A 1 185 ? -4.772 8.377 10.230 1.00 92.25 185 ILE A O 1
ATOM 1592 N N . THR A 1 186 ? -4.894 10.236 8.982 1.00 90.75 186 THR A N 1
ATOM 1593 C CA . THR A 1 186 ? -6.057 10.773 9.707 1.00 90.75 186 THR A CA 1
ATOM 1594 C C . THR A 1 186 ? -7.304 9.927 9.464 1.00 90.75 186 THR A C 1
ATOM 1596 O O . THR A 1 186 ? -7.999 9.611 10.430 1.00 90.75 186 THR A O 1
ATOM 1599 N N . ALA A 1 187 ? -7.536 9.467 8.232 1.00 92.19 187 ALA A N 1
ATOM 1600 C CA . ALA A 1 187 ? -8.627 8.560 7.890 1.00 92.19 187 ALA A CA 1
ATOM 1601 C C . ALA A 1 187 ? -8.530 7.227 8.649 1.00 92.19 187 ALA A C 1
ATOM 1603 O O . ALA A 1 187 ? -9.514 6.768 9.230 1.00 92.19 187 ALA A O 1
ATOM 1604 N N . GLN A 1 188 ? -7.337 6.633 8.732 1.00 92.62 188 GLN A N 1
ATOM 1605 C CA . GLN A 1 188 ? -7.120 5.407 9.501 1.00 92.62 188 GLN A CA 1
ATOM 1606 C C . GLN A 1 188 ? -7.400 5.627 10.997 1.00 92.62 188 GLN A C 1
ATOM 1608 O O . GLN A 1 188 ? -8.123 4.848 11.618 1.00 92.62 188 GLN A O 1
ATOM 1613 N N . ASN A 1 189 ? -6.895 6.718 11.585 1.00 91.50 189 ASN A N 1
ATOM 1614 C CA . ASN A 1 189 ? -7.181 7.056 12.984 1.00 91.50 189 ASN A CA 1
ATOM 1615 C C . ASN A 1 189 ? -8.686 7.271 13.224 1.00 91.50 189 ASN A C 1
ATOM 1617 O O . ASN A 1 189 ? -9.210 6.823 14.248 1.00 91.50 189 ASN A O 1
ATOM 1621 N N . HIS A 1 190 ? -9.381 7.901 12.273 1.00 91.06 190 HIS A N 1
ATOM 1622 C CA . HIS A 1 190 ? -10.825 8.107 12.321 1.00 91.06 190 HIS A CA 1
ATOM 1623 C C . HIS A 1 190 ? -11.590 6.777 12.292 1.00 91.06 190 HIS A C 1
ATOM 1625 O O . HIS A 1 190 ? -12.436 6.548 13.152 1.00 91.06 190 HIS A O 1
ATOM 1631 N N . ILE A 1 191 ? -11.248 5.849 11.390 1.00 92.38 191 ILE A N 1
ATOM 1632 C CA . ILE A 1 191 ? -11.921 4.541 11.292 1.00 92.38 191 ILE A CA 1
ATOM 1633 C C . ILE A 1 191 ? -11.797 3.741 12.592 1.00 92.38 191 ILE A C 1
ATOM 1635 O O . ILE A 1 191 ? -12.773 3.117 13.020 1.00 92.38 191 ILE A O 1
ATOM 1639 N N . TYR A 1 192 ? -10.635 3.809 13.248 1.00 91.12 192 TYR A N 1
ATOM 1640 C CA . TYR A 1 192 ? -10.369 3.170 14.542 1.00 91.12 192 TYR A CA 1
ATOM 1641 C C . TYR A 1 192 ? -10.986 3.889 15.752 1.00 91.12 192 TYR A C 1
ATOM 1643 O O . TYR A 1 192 ? -10.842 3.420 16.892 1.00 91.12 192 TYR A O 1
ATOM 1651 N N . ASN A 1 193 ? -11.692 5.002 15.527 1.00 89.56 193 ASN A N 1
ATOM 1652 C CA . ASN A 1 193 ? -12.219 5.891 16.560 1.00 89.56 193 ASN A CA 1
ATOM 1653 C C . ASN A 1 193 ? -11.129 6.332 17.551 1.00 89.56 193 ASN A C 1
ATOM 1655 O O . ASN A 1 193 ? -11.359 6.422 18.760 1.00 89.56 193 ASN A O 1
ATOM 1659 N N . HIS A 1 194 ? -9.916 6.563 17.048 1.00 86.31 194 HIS A N 1
ATOM 1660 C CA . HIS A 1 194 ? -8.808 7.034 17.858 1.00 86.31 194 HIS A CA 1
ATOM 1661 C C . HIS A 1 194 ? -8.896 8.554 18.000 1.00 86.31 194 HIS A C 1
ATOM 1663 O O . HIS A 1 194 ? -8.513 9.309 17.105 1.00 86.31 194 HIS A O 1
ATOM 1669 N N . LYS A 1 195 ? -9.422 9.004 19.143 1.00 74.94 195 LYS A N 1
ATOM 1670 C CA . LYS A 1 195 ? -9.460 10.423 19.506 1.00 74.94 195 LYS A CA 1
ATOM 1671 C C . LYS A 1 195 ? -8.043 10.886 19.851 1.00 74.94 195 LYS A C 1
ATOM 1673 O O . LYS A 1 195 ? -7.605 10.773 20.991 1.00 74.94 195 LYS A O 1
ATOM 1678 N N . ASN A 1 196 ? -7.320 11.380 18.851 1.00 62.72 196 ASN A N 1
ATOM 1679 C CA . ASN A 1 196 ? -6.046 12.062 19.052 1.00 62.72 196 ASN A CA 1
ATOM 1680 C C . ASN A 1 196 ? -6.310 13.499 19.500 1.00 62.72 196 ASN A C 1
ATOM 1682 O O . ASN A 1 196 ? -6.430 14.391 18.669 1.00 62.72 196 ASN A O 1
ATOM 1686 N N . SER A 1 197 ? -6.395 13.729 20.807 1.00 53.06 197 SER A N 1
ATOM 1687 C CA . SER A 1 197 ? -6.639 15.061 21.371 1.00 53.06 197 SER A CA 1
ATOM 1688 C C . SER A 1 197 ? -5.423 16.004 21.333 1.00 53.06 197 SER A C 1
ATOM 1690 O O . SER A 1 197 ? -5.586 17.175 21.647 1.00 53.06 197 SER A O 1
ATOM 1692 N N . VAL A 1 198 ? -4.215 15.548 20.949 1.00 59.47 198 VAL A N 1
ATOM 1693 C CA . VAL A 1 198 ? -2.967 16.336 21.145 1.00 59.47 198 VAL A CA 1
ATOM 1694 C C . VAL A 1 198 ? -1.965 16.266 19.972 1.00 59.47 198 VAL A C 1
ATOM 1696 O O . VAL A 1 198 ? -0.764 16.452 20.161 1.00 59.47 198 VAL A O 1
ATOM 1699 N N . VAL A 1 199 ? -2.393 15.953 18.743 1.00 68.06 199 VAL A N 1
ATOM 1700 C CA . VAL A 1 199 ? -1.468 15.899 17.586 1.00 68.06 199 VAL A CA 1
ATOM 1701 C C . VAL A 1 199 ? -1.737 17.065 16.639 1.00 68.06 199 VAL A C 1
ATOM 1703 O O . VAL A 1 199 ? -2.841 17.187 16.113 1.00 68.06 199 VAL A O 1
ATOM 1706 N N . SER A 1 200 ? -0.726 17.910 16.411 1.00 79.56 200 SER A N 1
ATOM 1707 C CA . SER A 1 200 ? -0.828 19.053 15.500 1.00 79.56 200 SER A CA 1
ATOM 1708 C C . SER A 1 200 ? -0.937 18.598 14.037 1.00 79.56 200 SER A C 1
ATOM 1710 O O . SER A 1 200 ? -0.443 17.532 13.654 1.00 79.56 200 SER A O 1
ATOM 1712 N N . LYS A 1 201 ? -1.560 19.426 13.185 1.00 79.81 201 LYS A N 1
ATOM 1713 C CA . LYS A 1 201 ? -1.679 19.165 11.735 1.00 79.81 201 LYS A CA 1
ATOM 1714 C C . LYS A 1 201 ? -0.306 18.961 11.069 1.00 79.81 201 LYS A C 1
ATOM 1716 O O . LYS A 1 201 ? -0.174 18.142 10.164 1.00 79.81 201 LYS A O 1
ATOM 1721 N N . ILE A 1 202 ? 0.724 19.650 11.561 1.00 83.69 202 ILE A N 1
ATOM 1722 C CA . ILE A 1 202 ? 2.110 19.548 11.079 1.00 83.69 202 ILE A CA 1
ATOM 1723 C C . ILE A 1 202 ? 2.715 18.171 11.368 1.00 83.69 202 ILE A C 1
ATOM 1725 O O . ILE A 1 202 ? 3.362 17.598 10.496 1.00 83.69 202 ILE A O 1
ATOM 1729 N N . THR A 1 203 ? 2.453 17.578 12.537 1.00 85.12 203 THR A N 1
ATOM 1730 C CA . THR A 1 203 ? 2.954 16.229 12.845 1.00 85.12 203 THR A CA 1
ATOM 1731 C C . THR A 1 203 ? 2.395 15.177 11.883 1.00 85.12 203 THR A C 1
ATOM 1733 O O . THR A 1 203 ? 3.114 14.250 11.513 1.00 85.12 203 THR A O 1
ATOM 1736 N N . TYR A 1 204 ? 1.135 15.304 11.452 1.00 86.19 204 TYR A N 1
ATOM 1737 C CA . TYR A 1 204 ? 0.569 14.394 10.450 1.00 86.19 204 TYR A CA 1
ATOM 1738 C C . TYR A 1 204 ? 1.217 14.564 9.077 1.00 86.19 204 TYR A C 1
ATOM 1740 O O . TYR A 1 204 ? 1.506 13.559 8.434 1.00 86.19 204 TYR A O 1
ATOM 1748 N N . ARG A 1 205 ? 1.536 15.801 8.673 1.00 87.31 205 ARG A N 1
ATOM 1749 C CA . ARG A 1 205 ? 2.292 16.065 7.440 1.00 87.31 205 ARG A CA 1
ATOM 1750 C C . ARG A 1 205 ? 3.693 15.467 7.483 1.00 87.31 205 ARG A C 1
ATOM 1752 O O . ARG A 1 205 ? 4.061 14.746 6.570 1.00 87.31 205 ARG A O 1
ATOM 1759 N N . ILE A 1 206 ? 4.447 15.668 8.562 1.00 89.06 206 ILE A N 1
ATOM 1760 C CA . ILE A 1 206 ? 5.789 15.074 8.698 1.00 89.06 206 ILE A CA 1
ATOM 1761 C C . ILE A 1 206 ? 5.715 13.541 8.614 1.00 89.06 206 ILE A C 1
ATOM 1763 O O . ILE A 1 206 ? 6.501 12.913 7.911 1.00 89.06 206 ILE A O 1
ATOM 1767 N N . LYS A 1 207 ? 4.725 12.917 9.264 1.00 88.19 207 LYS A N 1
ATOM 1768 C CA . LYS A 1 207 ? 4.498 11.469 9.123 1.00 88.19 207 LYS A CA 1
ATOM 1769 C C . LYS A 1 207 ? 4.116 11.065 7.698 1.00 88.19 207 LYS A C 1
ATOM 1771 O O . LYS A 1 207 ? 4.546 10.010 7.250 1.00 88.19 207 LYS A O 1
ATOM 1776 N N . GLY A 1 208 ? 3.326 11.884 7.005 1.00 89.38 208 GLY A N 1
ATOM 1777 C CA . GLY A 1 208 ? 2.987 11.698 5.596 1.00 89.38 208 GLY A CA 1
ATOM 1778 C C . GLY A 1 208 ? 4.227 11.710 4.705 1.00 89.38 208 GLY A C 1
ATOM 1779 O O . GLY A 1 208 ? 4.400 10.798 3.907 1.00 89.38 208 GLY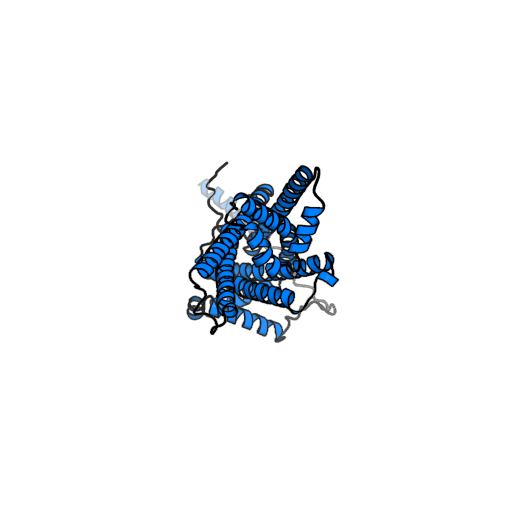 A O 1
ATOM 1780 N N . PHE A 1 209 ? 5.142 12.660 4.915 1.00 90.75 209 PHE A N 1
ATOM 1781 C CA . PHE A 1 209 ? 6.441 12.701 4.236 1.00 90.75 209 PHE A CA 1
ATOM 1782 C C . PHE A 1 209 ? 7.236 11.405 4.447 1.00 90.75 209 PHE A C 1
ATOM 1784 O O . PHE A 1 209 ? 7.666 10.782 3.480 1.00 90.75 209 PHE A O 1
ATOM 1791 N N . PHE A 1 210 ? 7.369 10.944 5.696 1.00 91.06 210 PHE A N 1
ATOM 1792 C CA . PHE A 1 210 ? 8.051 9.678 5.983 1.00 91.06 210 PHE A CA 1
ATOM 1793 C C . PHE A 1 210 ? 7.342 8.466 5.370 1.00 91.06 210 PHE A C 1
ATOM 1795 O O . PHE A 1 210 ? 8.009 7.506 4.995 1.00 91.06 210 PHE A O 1
ATOM 1802 N N . ALA A 1 211 ? 6.013 8.495 5.246 1.00 91.75 211 ALA A N 1
ATOM 1803 C CA . ALA A 1 211 ? 5.268 7.445 4.562 1.00 91.75 211 ALA A CA 1
ATOM 1804 C C . ALA A 1 211 ? 5.574 7.430 3.057 1.00 91.75 211 ALA A C 1
ATOM 1806 O O . ALA A 1 211 ? 5.871 6.367 2.526 1.00 91.75 211 ALA A O 1
ATOM 1807 N N . VAL A 1 212 ? 5.580 8.591 2.392 1.00 91.56 212 VAL A N 1
ATOM 1808 C CA . VAL A 1 212 ? 5.953 8.718 0.969 1.00 91.56 212 VAL A CA 1
ATOM 1809 C C . VAL A 1 212 ? 7.374 8.213 0.740 1.00 91.56 212 VAL A C 1
ATOM 1811 O O . VAL A 1 212 ? 7.595 7.371 -0.125 1.00 91.56 212 VAL A O 1
ATOM 1814 N N . PHE A 1 213 ? 8.323 8.679 1.554 1.00 90.75 213 PHE A N 1
ATOM 1815 C CA . PHE A 1 213 ? 9.720 8.263 1.477 1.00 90.75 213 PHE A CA 1
ATOM 1816 C C . PHE A 1 213 ? 9.884 6.759 1.735 1.00 90.75 213 PHE A C 1
ATOM 1818 O O . PHE A 1 213 ? 10.565 6.066 0.985 1.00 90.75 213 PHE A O 1
ATOM 1825 N N . GLY A 1 214 ? 9.205 6.231 2.757 1.00 93.25 214 GLY A N 1
ATOM 1826 C CA . GLY A 1 214 ? 9.220 4.807 3.081 1.00 93.25 214 GLY A CA 1
ATOM 1827 C C . GLY A 1 214 ? 8.642 3.937 1.965 1.00 93.25 214 GLY A C 1
ATOM 1828 O O . GLY A 1 214 ? 9.208 2.893 1.662 1.00 93.25 214 GLY A O 1
ATOM 1829 N N . ILE A 1 215 ? 7.558 4.375 1.319 1.00 94.00 215 ILE A N 1
ATOM 1830 C CA . ILE A 1 215 ? 6.955 3.677 0.173 1.00 94.00 215 ILE A CA 1
ATOM 1831 C C . ILE A 1 215 ? 7.881 3.729 -1.039 1.00 94.00 215 ILE A C 1
ATOM 1833 O O . ILE A 1 215 ? 8.070 2.711 -1.698 1.00 94.00 215 ILE A O 1
ATOM 1837 N N . GLY A 1 216 ? 8.499 4.880 -1.303 1.00 93.00 216 GLY A N 1
ATOM 1838 C CA . GLY A 1 216 ? 9.497 5.021 -2.355 1.00 93.00 216 GLY A CA 1
ATOM 1839 C C . GLY A 1 216 ? 10.668 4.058 -2.163 1.00 93.00 216 GLY A C 1
ATOM 1840 O O . GLY A 1 216 ? 10.964 3.272 -3.055 1.00 93.00 216 GLY A O 1
ATOM 1841 N N . LEU A 1 217 ? 11.285 4.043 -0.976 1.00 94.00 217 LEU A N 1
ATOM 1842 C CA . LEU A 1 217 ? 12.376 3.110 -0.672 1.00 94.00 217 LEU A CA 1
ATOM 1843 C C . LEU A 1 217 ? 11.928 1.655 -0.794 1.00 94.00 217 LEU A C 1
ATOM 1845 O O . LEU A 1 217 ? 12.647 0.831 -1.349 1.00 94.00 217 LEU A O 1
ATOM 1849 N N . TYR A 1 218 ? 10.733 1.344 -0.296 1.00 95.50 218 TYR A N 1
ATOM 1850 C CA . TYR A 1 218 ? 10.166 0.006 -0.367 1.00 95.50 218 TYR A CA 1
ATOM 1851 C C . TYR A 1 218 ? 10.040 -0.490 -1.813 1.00 95.50 218 TYR A C 1
ATOM 1853 O O . TYR A 1 218 ? 10.485 -1.594 -2.127 1.00 95.50 218 TYR A O 1
ATOM 1861 N N . ILE A 1 219 ? 9.497 0.346 -2.704 1.00 93.75 219 ILE A N 1
ATOM 1862 C CA . ILE A 1 219 ? 9.400 0.042 -4.135 1.00 93.75 219 ILE A CA 1
ATOM 1863 C C . ILE A 1 219 ? 10.800 -0.078 -4.748 1.00 93.75 219 ILE A C 1
ATOM 1865 O O . ILE A 1 219 ? 11.049 -1.031 -5.474 1.00 93.75 219 ILE A O 1
ATOM 1869 N N . SER A 1 220 ? 11.744 0.808 -4.429 1.00 93.31 220 SER A N 1
ATOM 1870 C CA . SER A 1 220 ? 13.115 0.697 -4.945 1.00 93.31 220 SER A CA 1
ATOM 1871 C C . SER A 1 220 ? 13.783 -0.629 -4.564 1.00 93.31 220 SER A C 1
ATOM 1873 O O . SER A 1 220 ? 14.379 -1.286 -5.417 1.00 93.31 220 SER A O 1
ATOM 1875 N N . PHE A 1 221 ? 13.638 -1.079 -3.313 1.00 93.88 221 PHE A N 1
ATOM 1876 C CA . PHE A 1 221 ? 14.157 -2.381 -2.882 1.00 93.88 221 PHE A CA 1
ATOM 1877 C C . PHE A 1 221 ? 13.517 -3.545 -3.641 1.00 93.88 221 PHE A C 1
ATOM 1879 O O . PHE A 1 221 ? 14.212 -4.499 -3.987 1.00 93.88 221 PHE A O 1
ATOM 1886 N N . PHE A 1 222 ? 12.223 -3.465 -3.954 1.00 92.25 222 PHE A N 1
ATOM 1887 C CA . PHE A 1 222 ? 11.555 -4.463 -4.792 1.00 92.25 222 PHE A CA 1
ATOM 1888 C C . PHE A 1 222 ? 12.189 -4.594 -6.162 1.00 92.25 222 PHE A C 1
ATOM 1890 O O . PHE A 1 222 ? 12.448 -5.704 -6.618 1.00 92.25 222 PHE A O 1
ATOM 1897 N N . VAL A 1 223 ? 12.425 -3.456 -6.816 1.00 91.38 223 VAL A N 1
ATOM 1898 C CA . VAL A 1 223 ? 13.010 -3.410 -8.155 1.00 91.38 223 VAL A CA 1
ATOM 1899 C C . VAL A 1 223 ? 14.387 -4.060 -8.125 1.00 91.38 223 VAL A C 1
ATOM 1901 O O . VAL A 1 223 ? 14.678 -4.908 -8.960 1.00 91.38 223 VAL A O 1
ATOM 1904 N N . ILE A 1 224 ? 15.210 -3.718 -7.133 1.00 91.44 224 ILE A N 1
ATOM 1905 C CA . ILE A 1 224 ? 16.554 -4.284 -6.990 1.00 91.44 224 ILE A CA 1
ATOM 1906 C C . ILE A 1 224 ? 16.479 -5.802 -6.782 1.00 91.44 224 ILE A C 1
ATOM 1908 O O . ILE A 1 224 ? 17.140 -6.548 -7.497 1.00 91.44 224 ILE A O 1
ATOM 1912 N N . ILE A 1 225 ? 15.642 -6.278 -5.854 1.00 90.88 225 ILE A N 1
ATOM 1913 C CA . ILE A 1 225 ? 15.494 -7.716 -5.571 1.00 90.88 225 ILE A CA 1
ATOM 1914 C C . ILE A 1 225 ? 14.993 -8.470 -6.808 1.00 90.88 225 ILE A C 1
ATOM 1916 O O . ILE A 1 225 ? 15.550 -9.502 -7.173 1.00 90.88 225 ILE A O 1
ATOM 1920 N N . THR A 1 226 ? 13.960 -7.955 -7.474 1.00 87.69 226 THR A N 1
ATOM 1921 C CA . THR A 1 226 ? 13.390 -8.592 -8.671 1.00 87.69 226 THR A CA 1
ATOM 1922 C C . THR A 1 226 ? 14.374 -8.610 -9.835 1.00 87.69 226 THR A C 1
ATOM 1924 O O . THR A 1 226 ? 14.476 -9.633 -10.508 1.00 87.69 226 THR A O 1
ATOM 1927 N N . PHE A 1 227 ? 15.149 -7.541 -10.030 1.00 88.00 227 PHE A N 1
ATOM 1928 C CA . PHE A 1 227 ? 16.226 -7.501 -11.016 1.00 88.00 227 PHE A CA 1
ATOM 1929 C C . PHE A 1 227 ? 17.312 -8.539 -10.715 1.00 88.00 227 PHE A C 1
ATOM 1931 O O . PHE A 1 227 ? 17.695 -9.295 -11.605 1.00 88.00 227 PHE A O 1
ATOM 1938 N N . LEU A 1 228 ? 17.791 -8.609 -9.468 1.00 87.69 228 LEU A N 1
ATOM 1939 C CA . LEU A 1 228 ? 18.837 -9.556 -9.070 1.00 87.69 228 LEU A CA 1
ATOM 1940 C C . LEU A 1 228 ? 18.390 -11.002 -9.282 1.00 87.69 228 LEU A C 1
ATOM 1942 O O . LEU A 1 228 ? 19.144 -11.800 -9.834 1.00 87.69 228 LEU A O 1
ATOM 1946 N N . ILE A 1 229 ? 17.148 -11.325 -8.916 1.00 85.44 229 ILE A N 1
ATOM 1947 C CA . ILE A 1 229 ? 16.589 -12.658 -9.146 1.00 85.44 229 ILE A CA 1
ATOM 1948 C C . ILE A 1 229 ? 16.449 -12.944 -10.646 1.00 85.44 229 ILE A C 1
ATOM 1950 O O . ILE A 1 229 ? 16.816 -14.027 -11.095 1.00 85.44 229 ILE A O 1
ATOM 1954 N N . ALA A 1 230 ? 15.955 -11.984 -11.435 1.00 81.56 230 ALA A N 1
ATOM 1955 C CA . ALA A 1 230 ? 15.818 -12.148 -12.881 1.00 81.56 230 ALA A CA 1
ATOM 1956 C C . ALA A 1 230 ? 17.177 -12.344 -13.575 1.00 81.56 230 ALA A C 1
ATOM 1958 O O . ALA A 1 230 ? 17.287 -13.155 -14.491 1.00 81.56 230 ALA A O 1
ATOM 1959 N N . SER A 1 231 ? 18.215 -11.633 -13.129 1.00 81.81 231 SER A N 1
ATOM 1960 C CA . SER A 1 231 ? 19.583 -11.776 -13.633 1.00 81.81 231 SER A CA 1
ATOM 1961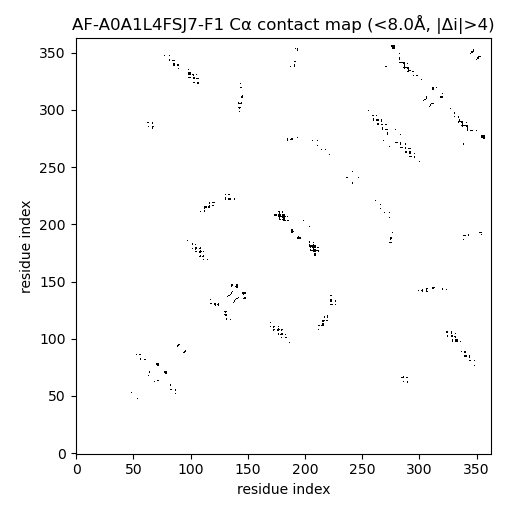 C C . SER A 1 231 ? 20.195 -13.127 -13.244 1.00 81.81 231 SER A C 1
ATOM 1963 O O . SER A 1 231 ? 20.719 -13.838 -14.099 1.00 81.81 231 SER A O 1
ATOM 1965 N N . ALA A 1 232 ? 20.048 -13.542 -11.981 1.00 82.25 232 ALA A N 1
ATOM 1966 C CA . ALA A 1 232 ? 20.528 -14.840 -11.505 1.00 82.25 232 ALA A CA 1
ATOM 1967 C C . ALA A 1 232 ? 19.852 -16.013 -12.232 1.00 82.25 232 ALA A C 1
ATOM 1969 O O . ALA A 1 232 ? 20.519 -16.975 -12.606 1.00 82.25 232 ALA A O 1
ATOM 1970 N N . ALA A 1 233 ? 18.545 -15.913 -12.491 1.00 77.69 233 ALA A N 1
ATOM 1971 C CA . ALA A 1 233 ? 17.818 -16.916 -13.261 1.00 77.69 233 ALA A CA 1
ATOM 1972 C C . ALA A 1 233 ? 18.388 -17.070 -14.681 1.00 77.69 233 ALA A C 1
ATOM 1974 O O . ALA A 1 233 ? 18.568 -18.195 -15.135 1.00 77.69 233 ALA A O 1
ATOM 1975 N N . LYS A 1 234 ? 18.734 -15.964 -15.358 1.00 75.19 234 LYS A N 1
ATOM 1976 C CA . LYS A 1 234 ? 19.355 -16.006 -16.694 1.00 75.19 234 LYS A CA 1
ATOM 1977 C C . LYS A 1 234 ? 20.712 -16.713 -16.699 1.00 75.19 234 LYS A C 1
ATOM 1979 O O . LYS A 1 234 ? 21.007 -17.399 -17.663 1.00 75.19 234 LYS A O 1
ATOM 1984 N N . LEU A 1 235 ? 21.518 -16.563 -15.645 1.00 73.88 235 LEU A N 1
ATOM 1985 C CA . LEU A 1 235 ? 22.840 -17.200 -15.550 1.00 73.88 235 LEU A CA 1
ATOM 1986 C C . LEU A 1 235 ? 22.767 -18.711 -15.288 1.00 73.88 235 LEU A C 1
ATOM 1988 O O . LEU A 1 235 ? 23.623 -19.455 -15.753 1.00 73.88 235 LEU A O 1
ATOM 1992 N N . LEU A 1 236 ? 21.755 -19.164 -14.542 1.00 69.19 236 LEU A N 1
ATOM 1993 C CA . LEU A 1 236 ? 21.544 -20.586 -14.243 1.00 69.19 236 LEU A CA 1
ATOM 1994 C C . LEU A 1 236 ? 20.959 -21.363 -15.429 1.00 69.19 236 LEU A C 1
ATOM 1996 O O . LEU A 1 236 ? 21.066 -22.584 -15.487 1.00 69.19 236 LEU A O 1
ATOM 2000 N N . ILE A 1 237 ? 20.332 -20.657 -16.365 1.00 66.00 237 ILE A N 1
ATOM 2001 C CA . ILE A 1 237 ? 19.745 -21.219 -17.574 1.00 66.00 237 ILE A CA 1
ATOM 2002 C C . ILE A 1 237 ? 20.804 -21.185 -18.685 1.00 66.00 237 ILE A C 1
ATOM 2004 O O . ILE A 1 237 ? 20.971 -20.191 -19.385 1.00 66.00 237 ILE A O 1
ATOM 2008 N N . THR A 1 238 ? 21.555 -22.274 -18.833 1.00 56.75 238 THR A N 1
ATOM 2009 C CA . THR A 1 238 ? 22.492 -22.465 -19.951 1.00 56.75 238 THR A CA 1
ATOM 2010 C C . THR A 1 238 ? 21.717 -22.813 -21.232 1.00 56.75 238 THR A C 1
ATOM 2012 O O . THR A 1 238 ? 20.709 -23.517 -21.177 1.00 56.75 238 THR A O 1
ATOM 2015 N N . GLU A 1 239 ? 22.180 -22.331 -22.390 1.00 57.12 239 GLU A N 1
ATOM 2016 C CA . GLU A 1 239 ? 21.450 -22.274 -23.677 1.00 57.12 239 GLU A CA 1
ATOM 2017 C C . GLU A 1 239 ? 20.912 -23.611 -24.243 1.00 57.12 239 GLU A C 1
ATOM 2019 O O . GLU A 1 239 ? 20.113 -23.591 -25.180 1.00 57.12 239 GLU A O 1
ATOM 2024 N N . ASN A 1 240 ? 21.279 -24.772 -23.686 1.00 53.19 240 ASN A N 1
ATOM 2025 C CA . ASN A 1 240 ? 21.099 -26.061 -24.363 1.00 53.19 240 ASN A CA 1
ATOM 2026 C C . ASN A 1 240 ? 19.955 -26.975 -23.883 1.00 53.19 240 ASN A C 1
ATOM 2028 O O . ASN A 1 240 ? 19.661 -27.933 -24.591 1.00 53.19 240 ASN A O 1
ATOM 2032 N N . GLU A 1 241 ? 19.242 -26.703 -22.782 1.00 51.03 241 GLU A N 1
ATOM 2033 C CA . GLU A 1 241 ? 18.213 -27.653 -22.285 1.00 51.03 241 GLU A CA 1
ATOM 2034 C C . GLU A 1 241 ? 16.760 -27.151 -22.294 1.00 51.03 241 GLU A C 1
ATOM 2036 O O . GLU A 1 241 ? 15.854 -27.864 -21.863 1.00 51.03 241 GLU A O 1
ATOM 2041 N N . ILE A 1 242 ? 16.470 -25.955 -22.823 1.00 49.31 242 ILE A N 1
ATOM 2042 C CA . ILE A 1 242 ? 15.153 -25.328 -22.598 1.00 49.31 242 ILE A CA 1
ATOM 2043 C C . ILE A 1 242 ? 14.453 -24.886 -23.881 1.00 49.31 242 ILE A C 1
ATOM 2045 O O . ILE A 1 242 ? 13.976 -23.763 -24.035 1.00 49.31 242 ILE A O 1
ATOM 2049 N N . LYS A 1 243 ? 14.320 -25.836 -24.807 1.00 47.69 243 LYS A N 1
ATOM 2050 C CA . LYS A 1 243 ? 13.353 -25.735 -25.910 1.00 47.69 243 LYS A CA 1
ATOM 2051 C C . LYS A 1 243 ? 11.981 -26.347 -25.595 1.00 47.69 243 LYS A C 1
ATOM 2053 O O . LYS A 1 243 ? 11.066 -26.144 -26.382 1.00 47.69 243 LYS A O 1
ATOM 2058 N N . VAL A 1 244 ? 11.795 -27.053 -24.470 1.00 49.44 244 VAL A N 1
ATOM 2059 C CA . VAL A 1 244 ? 10.604 -27.922 -24.294 1.00 49.44 244 VAL A CA 1
ATOM 2060 C C . VAL A 1 244 ? 9.667 -27.542 -23.135 1.00 49.44 244 VAL A C 1
ATOM 2062 O O . VAL A 1 244 ? 8.495 -27.907 -23.178 1.00 49.44 244 VAL A O 1
ATOM 2065 N N . LEU A 1 245 ? 10.069 -26.718 -22.158 1.00 41.94 245 LEU A N 1
ATOM 2066 C CA . LEU A 1 245 ? 9.123 -26.191 -21.159 1.00 41.94 245 LEU A CA 1
ATOM 2067 C C . LEU A 1 245 ? 9.174 -24.664 -21.051 1.00 41.94 245 LEU A C 1
ATOM 2069 O O . LEU A 1 245 ? 9.986 -24.104 -20.326 1.00 41.94 245 LEU A O 1
ATOM 2073 N N . ASN A 1 246 ? 8.246 -24.002 -21.748 1.00 50.28 246 ASN A N 1
ATOM 2074 C CA . ASN A 1 246 ? 7.554 -22.778 -21.324 1.00 50.28 246 ASN A CA 1
ATOM 2075 C C . ASN A 1 246 ? 8.325 -21.834 -20.376 1.00 50.28 246 ASN A C 1
ATOM 2077 O O . ASN A 1 246 ? 7.854 -21.514 -19.280 1.00 50.28 246 ASN A O 1
ATOM 2081 N N . HIS A 1 247 ? 9.468 -21.313 -20.826 1.00 55.44 247 HIS A N 1
ATOM 2082 C CA . HIS A 1 247 ? 10.223 -20.277 -20.114 1.00 55.44 247 HIS A CA 1
ATOM 2083 C C . HIS A 1 247 ? 9.370 -19.063 -19.721 1.00 55.44 247 HIS A C 1
ATOM 2085 O O . HIS A 1 247 ? 9.612 -18.429 -18.695 1.00 55.44 247 HIS A O 1
ATOM 2091 N N . SER A 1 248 ? 8.329 -18.766 -20.502 1.00 64.56 248 SER A N 1
ATOM 2092 C CA . SER A 1 248 ? 7.384 -17.690 -20.222 1.00 64.56 248 SER A CA 1
ATOM 2093 C C . SER A 1 248 ? 6.460 -17.990 -19.038 1.00 64.56 248 SER A C 1
ATOM 2095 O O . SER A 1 248 ? 6.200 -17.088 -18.241 1.00 64.56 248 SER A O 1
ATOM 2097 N N . LEU A 1 249 ? 5.971 -19.226 -18.876 1.00 70.94 249 LEU A N 1
ATOM 2098 C CA . LEU A 1 249 ? 4.998 -19.550 -17.827 1.00 70.94 249 LEU A CA 1
ATOM 2099 C C . LEU A 1 249 ? 5.650 -19.574 -16.451 1.00 70.94 249 LEU A C 1
ATOM 2101 O O . LEU A 1 249 ? 5.132 -18.938 -15.538 1.00 70.94 249 LEU A O 1
ATOM 2105 N N . LEU A 1 250 ? 6.797 -20.240 -16.301 1.00 73.38 250 LEU A N 1
ATOM 2106 C CA . LEU A 1 250 ? 7.468 -20.337 -15.004 1.00 73.38 250 LEU A CA 1
ATOM 2107 C C . LEU A 1 250 ? 7.945 -18.961 -14.513 1.00 73.38 250 LEU A C 1
ATOM 2109 O O . LEU A 1 250 ? 7.704 -18.604 -13.361 1.00 73.38 250 LEU A O 1
ATOM 2113 N N . ALA A 1 251 ? 8.510 -18.138 -15.405 1.00 72.94 251 ALA A N 1
ATOM 2114 C CA . ALA A 1 251 ? 8.882 -16.758 -15.093 1.00 72.94 251 ALA A CA 1
ATOM 2115 C C . ALA A 1 251 ? 7.662 -15.886 -14.742 1.00 72.94 251 ALA A C 1
ATOM 2117 O O . ALA A 1 251 ? 7.720 -15.071 -13.819 1.00 72.94 251 ALA A O 1
ATOM 2118 N N . THR A 1 252 ? 6.533 -16.076 -15.435 1.00 76.00 252 THR A N 1
ATOM 2119 C CA . THR A 1 252 ? 5.292 -15.337 -15.150 1.00 76.00 252 THR A CA 1
ATOM 2120 C C . THR A 1 252 ? 4.693 -15.739 -13.807 1.00 76.00 252 THR A C 1
ATOM 2122 O O . THR A 1 252 ? 4.336 -14.865 -13.020 1.00 76.00 252 THR A O 1
ATOM 2125 N N . VAL A 1 253 ? 4.618 -17.039 -13.511 1.00 82.06 253 VAL A N 1
ATOM 2126 C CA . VAL A 1 253 ? 4.138 -17.554 -12.221 1.00 82.06 253 VAL A CA 1
ATOM 2127 C C . VAL A 1 253 ? 5.027 -17.044 -11.092 1.00 82.06 253 VAL A C 1
ATOM 2129 O O . VAL A 1 253 ? 4.518 -16.526 -10.100 1.00 82.06 253 VAL A O 1
ATOM 2132 N N . PHE A 1 254 ? 6.348 -17.102 -11.266 1.00 81.88 254 PHE A N 1
ATOM 2133 C CA . PHE A 1 254 ? 7.296 -16.589 -10.286 1.00 81.88 254 PHE A CA 1
ATOM 2134 C C . PHE A 1 254 ? 7.102 -15.090 -10.019 1.00 81.88 254 PHE A C 1
ATOM 2136 O O . PHE A 1 254 ? 7.010 -14.675 -8.864 1.00 81.88 254 PHE A O 1
ATOM 2143 N N . PHE A 1 255 ? 6.969 -14.280 -11.074 1.00 79.38 255 PHE A N 1
ATOM 2144 C CA . PHE A 1 255 ? 6.691 -12.849 -10.949 1.00 79.38 255 PHE A CA 1
ATOM 2145 C C . PHE A 1 255 ? 5.388 -12.588 -10.187 1.00 79.38 255 PHE A C 1
ATOM 2147 O O . PHE A 1 255 ? 5.348 -11.757 -9.284 1.00 79.38 255 PHE A O 1
ATOM 2154 N N . VAL A 1 256 ? 4.330 -13.323 -10.522 1.00 85.25 256 VAL A N 1
ATOM 2155 C CA . VAL A 1 256 ? 3.008 -13.199 -9.902 1.00 85.25 256 VAL A CA 1
ATOM 2156 C C . VAL A 1 256 ? 3.048 -13.557 -8.409 1.00 85.25 256 VAL A C 1
ATOM 2158 O O . VAL A 1 256 ? 2.458 -12.842 -7.594 1.00 85.25 256 VAL A O 1
ATOM 2161 N N . VAL A 1 257 ? 3.786 -14.603 -8.025 1.00 88.88 257 VAL A N 1
ATOM 2162 C CA . VAL A 1 257 ? 3.990 -14.993 -6.619 1.00 88.88 257 VAL A CA 1
ATOM 2163 C C . VAL A 1 257 ? 4.832 -13.957 -5.871 1.00 88.88 257 VAL A C 1
ATOM 2165 O O . VAL A 1 257 ? 4.459 -13.539 -4.774 1.00 88.88 257 VAL A O 1
ATOM 2168 N N . MET A 1 258 ? 5.928 -13.479 -6.465 1.00 87.81 258 MET A N 1
ATOM 2169 C CA . MET A 1 258 ? 6.757 -12.425 -5.871 1.00 87.81 258 MET A CA 1
ATOM 2170 C C . MET A 1 258 ? 5.976 -11.128 -5.666 1.00 87.81 258 MET A C 1
ATOM 2172 O O . MET A 1 258 ? 6.098 -10.491 -4.620 1.00 87.81 258 MET A O 1
ATOM 2176 N N . LEU A 1 259 ? 5.120 -10.772 -6.623 1.00 89.44 259 LEU A N 1
ATOM 2177 C CA . LEU A 1 259 ? 4.233 -9.619 -6.527 1.00 89.44 259 LEU A CA 1
ATOM 2178 C C . LEU A 1 259 ? 3.254 -9.774 -5.356 1.00 89.44 259 LEU A C 1
ATOM 2180 O O . LEU A 1 259 ? 3.054 -8.816 -4.614 1.00 89.44 259 LEU A O 1
ATOM 2184 N N . PHE A 1 260 ? 2.699 -10.969 -5.129 1.00 93.19 260 PHE A N 1
ATOM 2185 C CA . PHE A 1 260 ? 1.845 -11.234 -3.965 1.00 93.19 260 PHE A CA 1
ATOM 2186 C C . PHE A 1 260 ? 2.596 -11.055 -2.640 1.00 93.19 260 PHE A C 1
ATOM 2188 O O . PHE A 1 260 ? 2.122 -10.343 -1.753 1.00 93.19 260 PHE A O 1
ATOM 2195 N N . ILE A 1 261 ? 3.776 -11.671 -2.508 1.00 94.06 261 ILE A N 1
ATOM 2196 C CA . ILE A 1 261 ? 4.607 -11.587 -1.296 1.00 94.06 261 ILE A CA 1
ATOM 2197 C C . ILE A 1 261 ? 4.962 -10.128 -1.009 1.00 94.06 261 ILE A C 1
ATOM 2199 O O . ILE A 1 261 ? 4.824 -9.652 0.120 1.00 94.06 261 ILE A O 1
ATOM 2203 N N . PHE A 1 262 ? 5.370 -9.397 -2.043 1.00 93.12 262 PHE A N 1
ATOM 2204 C CA . PHE A 1 262 ? 5.698 -7.990 -1.927 1.00 93.12 262 PHE A CA 1
ATOM 2205 C C . PHE A 1 262 ? 4.474 -7.158 -1.527 1.00 93.12 262 PHE A C 1
ATOM 2207 O O . PHE A 1 262 ? 4.496 -6.480 -0.508 1.00 93.12 262 PHE A O 1
ATOM 2214 N N . LEU A 1 263 ? 3.342 -7.274 -2.219 1.00 95.12 263 LEU A N 1
ATOM 2215 C CA . LEU A 1 263 ? 2.126 -6.555 -1.821 1.00 95.12 263 LEU A CA 1
ATOM 2216 C C . LEU A 1 263 ? 1.718 -6.839 -0.374 1.00 95.12 263 LEU A C 1
ATOM 2218 O O . LEU A 1 263 ? 1.346 -5.916 0.353 1.00 95.12 263 LEU A O 1
ATOM 2222 N N . TYR A 1 264 ? 1.831 -8.092 0.064 1.00 95.94 264 TYR A N 1
ATOM 2223 C CA . TYR A 1 264 ? 1.522 -8.482 1.430 1.00 95.94 264 TYR A CA 1
ATOM 2224 C C . TYR A 1 264 ? 2.390 -7.728 2.448 1.00 95.94 264 TYR A C 1
ATOM 2226 O O . TYR A 1 264 ? 1.859 -7.121 3.384 1.00 95.94 264 TYR A O 1
ATOM 2234 N N . PHE A 1 265 ? 3.713 -7.704 2.255 1.00 96.44 265 PHE A N 1
ATOM 2235 C CA . PHE A 1 265 ? 4.624 -6.981 3.147 1.00 96.44 265 PHE A CA 1
ATOM 2236 C C . PHE A 1 265 ? 4.476 -5.457 3.047 1.00 96.44 265 PHE A C 1
ATOM 2238 O O . PHE A 1 265 ? 4.583 -4.771 4.066 1.00 96.44 265 PHE A O 1
ATOM 2245 N N . GLY A 1 266 ? 4.167 -4.924 1.866 1.00 95.81 266 GLY A N 1
ATOM 2246 C CA . GLY A 1 266 ? 3.929 -3.499 1.655 1.00 95.81 266 GLY A CA 1
ATOM 2247 C C . GLY A 1 266 ? 2.683 -3.016 2.385 1.00 95.81 266 GLY A C 1
ATOM 2248 O O . GLY A 1 266 ? 2.738 -2.050 3.148 1.00 95.81 266 GLY A O 1
ATOM 2249 N N . ILE A 1 267 ? 1.570 -3.738 2.236 1.00 96.19 267 ILE A N 1
ATOM 2250 C CA . ILE A 1 267 ? 0.323 -3.458 2.957 1.00 96.19 267 ILE A CA 1
ATOM 2251 C C . ILE A 1 267 ? 0.523 -3.672 4.462 1.00 96.19 267 ILE A C 1
ATOM 2253 O O . ILE A 1 267 ? 0.043 -2.864 5.258 1.00 96.19 267 ILE A O 1
ATOM 2257 N N . PHE A 1 268 ? 1.268 -4.703 4.877 1.00 95.94 268 PHE A N 1
ATOM 2258 C CA . PHE A 1 268 ? 1.637 -4.893 6.282 1.00 95.94 268 PHE A CA 1
ATOM 2259 C C . PHE A 1 268 ? 2.374 -3.674 6.843 1.00 95.94 268 PHE A C 1
ATOM 2261 O O . PHE A 1 268 ? 1.971 -3.140 7.880 1.00 95.94 268 PHE A O 1
ATOM 2268 N N . ALA A 1 269 ? 3.426 -3.214 6.162 1.00 94.69 269 ALA A N 1
ATOM 2269 C CA . ALA A 1 269 ? 4.219 -2.068 6.586 1.00 94.69 269 ALA A CA 1
ATOM 2270 C C . ALA A 1 269 ? 3.351 -0.808 6.668 1.00 94.69 269 ALA A C 1
ATOM 2272 O O . ALA A 1 269 ? 3.356 -0.114 7.689 1.00 94.69 269 ALA A O 1
ATOM 2273 N N . LEU A 1 270 ? 2.540 -0.569 5.639 1.00 94.44 270 LEU A N 1
ATOM 2274 C CA . LEU A 1 270 ? 1.615 0.551 5.574 1.00 94.44 270 LEU A CA 1
ATOM 2275 C C . LEU A 1 270 ? 0.656 0.505 6.772 1.00 94.44 270 LEU A C 1
ATOM 2277 O O . LEU A 1 270 ? 0.708 1.379 7.629 1.00 94.44 270 LEU A O 1
ATOM 2281 N N . LEU A 1 271 ? -0.107 -0.573 6.956 1.00 94.00 271 LEU A N 1
ATOM 2282 C CA . LEU A 1 271 ? -1.095 -0.676 8.034 1.00 94.00 271 LEU A CA 1
ATOM 2283 C C . LEU A 1 271 ? -0.494 -0.701 9.451 1.00 94.00 271 LEU A C 1
ATOM 2285 O O . LEU A 1 271 ? -1.170 -0.300 10.403 1.00 94.00 271 LEU A O 1
ATOM 2289 N N . ARG A 1 272 ? 0.757 -1.147 9.621 1.00 93.12 272 ARG A N 1
ATOM 2290 C CA . ARG A 1 272 ? 1.457 -1.200 10.917 1.00 93.12 272 ARG A CA 1
ATOM 2291 C C . ARG A 1 272 ? 2.095 0.134 11.303 1.00 93.12 272 ARG A C 1
ATOM 2293 O O . ARG A 1 272 ? 2.050 0.520 12.482 1.00 93.12 272 ARG A O 1
ATOM 2300 N N . PHE A 1 273 ? 2.726 0.822 10.355 1.00 90.94 273 PHE A N 1
ATOM 2301 C CA . PHE A 1 273 ? 3.562 1.985 10.648 1.00 90.94 273 PHE A CA 1
ATOM 2302 C C . PHE A 1 273 ? 2.823 3.316 10.510 1.00 90.94 273 PHE A C 1
ATOM 2304 O O . PHE A 1 273 ? 3.061 4.189 11.351 1.00 90.94 273 PHE A O 1
ATOM 2311 N N . THR A 1 274 ? 1.872 3.447 9.579 1.00 89.56 274 THR A N 1
ATOM 2312 C CA . THR A 1 274 ? 1.107 4.691 9.382 1.00 89.56 274 THR A CA 1
ATOM 2313 C C . THR A 1 274 ? 0.230 5.115 10.569 1.00 89.56 274 THR A C 1
ATOM 2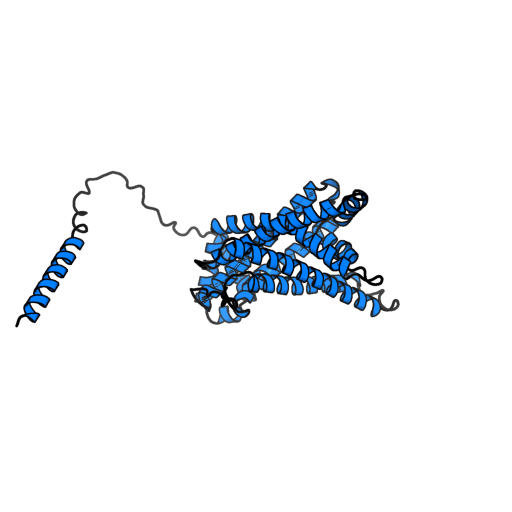315 O O . THR A 1 274 ? 0.234 6.311 10.882 1.00 89.56 274 THR A O 1
ATOM 2318 N N . PRO A 1 275 ? -0.493 4.231 11.296 1.00 88.44 275 PRO A N 1
ATOM 2319 C CA . PRO A 1 275 ? -1.396 4.692 12.345 1.00 88.44 275 PRO A CA 1
ATOM 2320 C C . PRO A 1 275 ? -0.636 5.314 13.523 1.00 88.44 275 PRO A C 1
ATOM 2322 O O . PRO A 1 275 ? 0.486 4.923 13.872 1.00 88.44 275 PRO A O 1
ATOM 2325 N N . SER A 1 276 ? -1.280 6.269 14.200 1.00 86.38 276 SER A N 1
ATOM 2326 C CA . SER A 1 276 ? -0.697 6.967 15.361 1.00 86.38 276 SER A CA 1
ATOM 2327 C C . SER A 1 276 ? -0.684 6.131 16.650 1.00 86.38 276 SER A C 1
ATOM 2329 O O . SER A 1 276 ? -0.061 6.525 17.636 1.00 86.38 276 SER A O 1
ATOM 2331 N N . PHE A 1 277 ? -1.338 4.973 16.646 1.00 86.69 277 PHE A N 1
ATOM 2332 C CA . PHE A 1 277 ? -1.491 4.076 17.789 1.00 86.69 277 PHE A CA 1
ATOM 2333 C C . PHE A 1 277 ? -0.759 2.747 17.565 1.00 86.69 277 PHE A C 1
ATOM 2335 O O . PHE A 1 277 ? -0.387 2.393 16.445 1.00 86.69 277 PHE A O 1
ATOM 2342 N N . ALA A 1 278 ? -0.486 2.022 18.648 1.00 85.56 278 ALA A N 1
ATOM 2343 C CA . ALA A 1 278 ? 0.245 0.760 18.581 1.00 85.56 278 ALA A CA 1
ATOM 2344 C C . ALA A 1 278 ? -0.699 -0.419 18.274 1.00 85.56 278 ALA A C 1
ATOM 2346 O O . ALA A 1 278 ? -1.663 -0.645 19.002 1.00 85.56 278 ALA A O 1
ATOM 2347 N N . ILE A 1 279 ? -0.390 -1.197 17.228 1.00 88.31 279 ILE A N 1
ATOM 2348 C CA . ILE A 1 279 ? -1.179 -2.374 16.804 1.00 88.31 279 ILE A CA 1
ATOM 2349 C C . ILE A 1 279 ? -0.280 -3.587 16.539 1.00 88.31 279 ILE A C 1
ATOM 2351 O O . ILE A 1 279 ? 0.582 -3.518 15.673 1.00 88.31 279 ILE A O 1
ATOM 2355 N N . LYS A 1 280 ? -0.448 -4.712 17.237 1.00 90.00 280 LYS A N 1
ATOM 2356 C CA . LYS A 1 280 ? 0.414 -5.901 17.043 1.00 90.00 280 LYS A CA 1
ATOM 2357 C C . LYS A 1 280 ? 0.169 -6.553 15.672 1.00 90.00 280 LYS A C 1
ATOM 2359 O O . LYS A 1 280 ? -0.947 -6.494 15.176 1.00 90.00 280 LYS A O 1
ATOM 2364 N N . TRP A 1 281 ? 1.162 -7.249 15.106 1.00 87.38 281 TRP A N 1
ATOM 2365 C CA . TRP A 1 281 ? 1.038 -7.918 13.794 1.00 87.38 281 TRP A CA 1
ATOM 2366 C C . TRP A 1 281 ? -0.187 -8.843 13.714 1.00 87.38 281 TRP A C 1
ATOM 2368 O O . TRP A 1 281 ? -1.015 -8.685 12.821 1.00 87.38 281 TRP A O 1
ATOM 2378 N N . ARG A 1 282 ? -0.392 -9.706 14.718 1.00 86.38 282 ARG A N 1
ATOM 2379 C CA . ARG A 1 282 ? -1.559 -10.608 14.798 1.00 86.38 282 ARG A CA 1
ATOM 2380 C C . ARG A 1 282 ? -2.922 -9.905 14.689 1.00 86.38 282 ARG A C 1
ATOM 2382 O O . ARG A 1 282 ? -3.919 -10.567 14.454 1.00 86.38 282 ARG A O 1
ATOM 2389 N N . GLN A 1 283 ? -2.980 -8.588 14.891 1.00 88.81 283 GLN A N 1
ATOM 2390 C CA . GLN A 1 283 ? -4.208 -7.789 14.863 1.00 88.81 283 GLN A CA 1
ATOM 2391 C C . GLN A 1 283 ? -4.480 -7.124 13.511 1.00 88.81 283 GLN A C 1
ATOM 2393 O O . GLN A 1 283 ? -5.544 -6.540 13.337 1.00 88.81 283 GLN A O 1
ATOM 2398 N N . ILE A 1 284 ? -3.513 -7.173 12.592 1.00 92.50 284 ILE A N 1
ATOM 2399 C CA . ILE A 1 284 ? -3.574 -6.529 11.271 1.00 92.50 284 ILE A CA 1
ATOM 2400 C C . ILE A 1 284 ? -3.650 -7.584 10.155 1.00 92.50 284 ILE A C 1
ATOM 2402 O O . ILE A 1 284 ? -4.005 -7.273 9.022 1.00 92.50 284 ILE A O 1
ATOM 2406 N N . ASN A 1 285 ? -3.308 -8.837 10.474 1.00 91.38 285 ASN A N 1
ATOM 2407 C CA . ASN A 1 285 ? -3.145 -9.923 9.511 1.00 91.38 285 ASN A CA 1
ATOM 2408 C C . ASN A 1 285 ? -4.370 -10.131 8.615 1.00 91.38 285 ASN A C 1
ATOM 2410 O O . ASN A 1 285 ? -4.240 -10.220 7.398 1.00 91.38 285 ASN A O 1
ATOM 2414 N N . SER A 1 286 ? -5.560 -10.158 9.214 1.00 90.44 286 SER A N 1
ATOM 2415 C CA . SER A 1 286 ? -6.804 -10.398 8.487 1.00 90.44 286 SER A CA 1
ATOM 2416 C C . SER A 1 286 ? -7.076 -9.312 7.454 1.00 90.44 286 SER A C 1
ATOM 2418 O O . SER A 1 286 ? -7.296 -9.619 6.288 1.00 90.44 286 SER A O 1
ATOM 2420 N N . GLY A 1 287 ? -6.971 -8.041 7.835 1.00 92.88 287 GLY A N 1
ATOM 2421 C CA . GLY A 1 287 ? -7.144 -6.931 6.905 1.00 92.88 287 GLY A CA 1
ATOM 2422 C C . GLY A 1 287 ? -6.046 -6.838 5.849 1.00 92.88 287 GLY A C 1
ATOM 2423 O O . GLY A 1 287 ? -6.344 -6.420 4.737 1.00 92.88 287 GLY A O 1
ATOM 2424 N N . ILE A 1 288 ? -4.811 -7.272 6.141 1.00 95.06 288 ILE A N 1
ATOM 2425 C CA . ILE A 1 288 ? -3.750 -7.345 5.120 1.00 95.06 288 ILE A CA 1
ATOM 2426 C C . ILE A 1 288 ? -4.157 -8.316 4.025 1.00 95.06 288 ILE A C 1
ATOM 2428 O O . ILE A 1 288 ? -4.125 -7.941 2.862 1.00 95.06 288 ILE A O 1
ATOM 2432 N N . VAL A 1 289 ? -4.576 -9.533 4.377 1.00 92.56 289 VAL A N 1
ATOM 2433 C CA . VAL A 1 289 ? -4.971 -10.535 3.377 1.00 92.56 289 VAL A CA 1
ATOM 2434 C C . VAL A 1 289 ? -6.216 -10.085 2.612 1.00 92.56 289 VAL A C 1
ATOM 2436 O O . VAL A 1 289 ? -6.249 -10.188 1.386 1.00 92.56 289 VAL A O 1
ATOM 2439 N N . VAL A 1 290 ? -7.202 -9.518 3.316 1.00 93.12 290 VAL A N 1
ATOM 2440 C CA . VAL A 1 290 ? -8.438 -9.005 2.706 1.00 93.12 290 VAL A CA 1
ATOM 2441 C C . VAL A 1 290 ? -8.165 -7.884 1.698 1.00 93.12 290 VAL A C 1
ATOM 2443 O O . VAL A 1 290 ? -8.849 -7.817 0.683 1.00 93.12 290 VAL A O 1
ATOM 2446 N N . SER A 1 291 ? -7.180 -7.015 1.940 1.00 95.19 291 SER A N 1
ATOM 2447 C CA . SER A 1 291 ? -6.766 -6.007 0.957 1.00 95.19 291 SER A CA 1
ATOM 2448 C C . SER A 1 291 ? -5.842 -6.578 -0.117 1.00 95.19 291 SER A C 1
ATOM 2450 O O . SER A 1 291 ? -5.976 -6.231 -1.285 1.00 95.19 291 SER A O 1
ATOM 2452 N N . CYS A 1 292 ? -4.903 -7.445 0.260 1.00 95.50 292 CYS A N 1
ATOM 2453 C CA . CYS A 1 292 ? -3.844 -7.932 -0.618 1.00 95.50 292 CYS A CA 1
ATOM 2454 C C . CYS A 1 292 ? -4.395 -8.781 -1.763 1.00 95.50 292 CYS A C 1
ATOM 2456 O O . CYS A 1 292 ? -4.033 -8.531 -2.906 1.00 95.50 292 CYS A O 1
ATOM 2458 N N . ILE A 1 293 ? -5.301 -9.729 -1.488 1.00 93.12 293 ILE A N 1
ATOM 2459 C CA . ILE A 1 293 ? -5.825 -10.635 -2.524 1.00 93.12 293 ILE A CA 1
ATOM 2460 C C . ILE A 1 293 ? -6.525 -9.851 -3.652 1.00 93.12 293 ILE A C 1
ATOM 2462 O O . ILE A 1 293 ? -6.123 -10.011 -4.805 1.00 93.12 293 ILE A O 1
ATOM 2466 N N . PRO A 1 294 ? -7.507 -8.965 -3.378 1.00 94.00 294 PRO A N 1
ATOM 2467 C CA . PRO A 1 294 ? -8.142 -8.187 -4.435 1.00 94.00 294 PRO A CA 1
ATOM 2468 C C . PRO A 1 294 ? -7.182 -7.231 -5.140 1.00 94.00 294 PRO A C 1
ATOM 2470 O O . PRO A 1 294 ? -7.277 -7.092 -6.351 1.00 94.00 294 PRO A O 1
ATOM 2473 N N . ILE A 1 295 ? -6.244 -6.597 -4.425 1.00 95.38 295 ILE A N 1
ATOM 2474 C CA . ILE A 1 295 ? -5.258 -5.685 -5.034 1.00 95.38 295 ILE A CA 1
ATOM 2475 C C . ILE A 1 295 ? -4.299 -6.450 -5.956 1.00 95.38 295 ILE A C 1
ATOM 2477 O O . ILE A 1 295 ? -3.967 -5.974 -7.038 1.00 95.38 295 ILE A O 1
ATOM 2481 N N . TRP A 1 296 ? -3.880 -7.650 -5.564 1.00 94.25 296 TRP A N 1
ATOM 2482 C CA . TRP A 1 296 ? -3.037 -8.525 -6.372 1.00 94.25 296 TRP A CA 1
ATOM 2483 C C . TRP A 1 296 ? -3.746 -8.977 -7.655 1.00 94.25 296 TRP A C 1
ATOM 2485 O O . TRP A 1 296 ? -3.170 -8.889 -8.745 1.00 94.25 296 TRP A O 1
ATOM 2495 N N . ILE A 1 297 ? -5.018 -9.380 -7.544 1.00 93.12 297 ILE A N 1
ATOM 2496 C CA . ILE A 1 297 ? -5.870 -9.696 -8.700 1.00 93.12 297 ILE A CA 1
ATOM 2497 C C . ILE A 1 297 ? -6.044 -8.452 -9.575 1.00 93.12 297 ILE A C 1
ATOM 2499 O O . ILE A 1 297 ? -5.863 -8.534 -10.786 1.00 93.12 297 ILE A O 1
ATOM 2503 N N . LEU A 1 298 ? -6.329 -7.296 -8.970 1.00 93.19 298 LEU A N 1
ATOM 2504 C CA . LEU A 1 298 ? -6.516 -6.022 -9.661 1.00 93.19 298 LEU A CA 1
ATOM 2505 C C . LEU A 1 298 ? -5.285 -5.661 -10.495 1.00 93.19 298 LEU A C 1
ATOM 2507 O O . LEU A 1 298 ? -5.421 -5.407 -11.684 1.00 93.19 298 LEU A O 1
ATOM 2511 N N . ILE A 1 299 ? -4.086 -5.690 -9.909 1.00 91.12 299 ILE A N 1
ATOM 2512 C CA . ILE A 1 299 ? -2.833 -5.385 -10.617 1.00 91.12 299 ILE A CA 1
ATOM 2513 C C . ILE A 1 299 ? -2.608 -6.360 -11.775 1.00 91.12 299 ILE A C 1
ATOM 2515 O O . ILE A 1 299 ? -2.243 -5.941 -12.873 1.00 91.12 299 ILE A O 1
ATOM 2519 N N . SER A 1 300 ? -2.870 -7.649 -11.554 1.00 88.31 300 SER A N 1
ATOM 2520 C CA . SER A 1 300 ? -2.707 -8.680 -12.582 1.00 88.31 300 SER A CA 1
ATOM 2521 C C . SER A 1 300 ? -3.695 -8.494 -13.740 1.00 88.31 300 SER A C 1
ATOM 2523 O O . SER A 1 300 ? -3.299 -8.543 -14.905 1.00 88.31 300 SER A O 1
ATOM 2525 N N . MET A 1 301 ? -4.967 -8.214 -13.434 1.00 89.12 301 MET A N 1
ATOM 2526 C CA . MET A 1 301 ? -6.004 -7.929 -14.430 1.00 89.12 301 MET A CA 1
ATOM 2527 C C . MET A 1 301 ? -5.687 -6.660 -15.221 1.00 89.12 301 MET A C 1
ATOM 2529 O O . MET A 1 301 ? -5.760 -6.675 -16.446 1.00 89.12 301 MET A O 1
ATOM 2533 N N . PHE A 1 302 ? -5.304 -5.577 -14.544 1.00 86.50 302 PHE A N 1
ATOM 2534 C CA . PHE A 1 302 ? -4.993 -4.296 -15.179 1.00 86.50 302 PHE A CA 1
ATOM 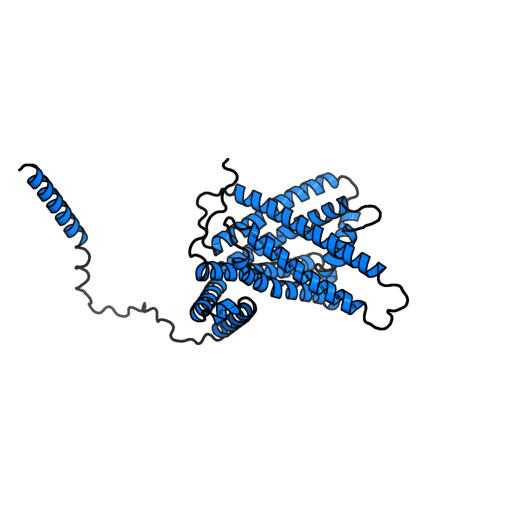2535 C C . PHE A 1 302 ? -3.776 -4.392 -16.099 1.00 86.50 302 PHE A C 1
ATOM 2537 O O . PHE A 1 302 ? -3.815 -3.875 -17.217 1.00 86.50 302 PHE A O 1
ATOM 2544 N N . GLY A 1 303 ? -2.737 -5.122 -15.683 1.00 82.56 303 GLY A N 1
ATOM 2545 C CA . GLY A 1 303 ? -1.586 -5.383 -16.543 1.00 82.56 303 GLY A CA 1
ATOM 2546 C C . GLY A 1 303 ? -1.941 -6.216 -17.776 1.00 82.56 303 GLY A C 1
ATOM 2547 O O . GLY A 1 303 ? -1.494 -5.910 -18.879 1.00 82.56 303 GLY A O 1
ATOM 2548 N N . TRP A 1 304 ? -2.803 -7.227 -17.627 1.00 83.19 304 TRP A N 1
ATOM 2549 C CA . TRP A 1 304 ? -3.250 -8.049 -18.756 1.00 83.19 304 TRP A CA 1
ATOM 2550 C C . TRP A 1 304 ? -4.137 -7.278 -19.746 1.00 83.19 304 TRP A C 1
ATOM 2552 O O . TRP A 1 304 ? -3.927 -7.363 -20.958 1.00 83.19 304 TRP A O 1
ATOM 2562 N N . ILE A 1 305 ? -5.091 -6.488 -19.240 1.00 84.38 305 ILE A N 1
ATOM 2563 C CA . ILE A 1 305 ? -5.976 -5.640 -20.055 1.00 84.38 305 ILE A CA 1
ATOM 2564 C C . ILE A 1 305 ? -5.153 -4.622 -20.848 1.00 84.38 305 ILE A C 1
ATOM 2566 O O . ILE A 1 305 ? -5.359 -4.473 -22.055 1.00 84.38 305 ILE A O 1
ATOM 2570 N N . SER A 1 306 ? -4.196 -3.969 -20.186 1.00 78.69 306 SER A N 1
ATOM 2571 C CA . SER A 1 306 ? -3.357 -2.944 -20.809 1.00 78.69 306 SER A CA 1
ATOM 2572 C C . SER A 1 306 ? -2.446 -3.492 -21.894 1.00 78.69 306 SER A C 1
ATOM 2574 O O . SER A 1 306 ? -2.201 -2.813 -22.884 1.00 78.69 306 SER A O 1
ATOM 2576 N N . TYR A 1 307 ? -1.973 -4.727 -21.733 1.00 75.62 307 TYR A N 1
ATOM 2577 C CA . TYR A 1 307 ? -1.117 -5.367 -22.720 1.00 75.62 307 TYR A CA 1
ATOM 2578 C C . TYR A 1 307 ? -1.892 -5.889 -23.940 1.00 75.62 307 TYR A C 1
ATOM 2580 O O . TYR A 1 307 ? -1.405 -5.780 -25.062 1.00 75.62 307 TYR A O 1
ATOM 2588 N N . LYS A 1 308 ? -3.086 -6.469 -23.742 1.00 76.56 308 LYS A N 1
ATOM 2589 C CA . LYS A 1 308 ? -3.773 -7.244 -24.793 1.00 76.56 308 LYS A CA 1
ATOM 2590 C C . LYS A 1 308 ? -4.967 -6.542 -25.448 1.00 76.56 308 LYS A C 1
ATOM 2592 O O . LYS A 1 308 ? -5.232 -6.802 -26.617 1.00 76.56 308 LYS A O 1
ATOM 2597 N N . PHE A 1 309 ? -5.711 -5.703 -24.723 1.00 74.56 309 PHE A N 1
ATOM 2598 C CA . PHE A 1 309 ? -7.036 -5.247 -25.176 1.00 74.56 309 PHE A CA 1
ATOM 2599 C C . PHE A 1 309 ? -7.104 -3.780 -25.586 1.00 74.56 309 PHE A C 1
ATOM 2601 O O . PHE A 1 309 ? -7.866 -3.446 -26.492 1.00 74.56 309 PHE A O 1
ATOM 2608 N N . ILE A 1 310 ? -6.353 -2.892 -24.930 1.00 74.38 310 ILE A N 1
ATOM 2609 C CA . ILE A 1 310 ? -6.537 -1.446 -25.100 1.00 74.38 310 ILE A CA 1
ATOM 2610 C C . ILE A 1 310 ? -5.249 -0.810 -25.610 1.00 74.38 310 ILE A C 1
ATOM 2612 O O . ILE A 1 310 ? -4.246 -0.737 -24.906 1.00 74.38 310 ILE A O 1
ATOM 2616 N N . ASN A 1 311 ? -5.295 -0.272 -26.830 1.00 72.75 311 ASN A N 1
ATOM 2617 C CA . ASN A 1 311 ? -4.215 0.564 -27.341 1.00 72.75 311 ASN A CA 1
ATOM 2618 C C . ASN A 1 311 ? -4.376 2.000 -26.818 1.00 72.75 311 ASN A C 1
ATOM 2620 O O . ASN A 1 311 ? -4.994 2.850 -27.465 1.00 72.75 311 ASN A O 1
ATOM 2624 N N . TYR A 1 312 ? -3.819 2.262 -25.635 1.00 72.38 312 TYR A N 1
ATOM 2625 C CA . TYR A 1 312 ? -3.905 3.562 -24.961 1.00 72.38 312 TYR A CA 1
ATOM 2626 C C . TYR A 1 312 ? -3.291 4.726 -25.753 1.00 72.38 312 TYR A C 1
ATOM 2628 O O . TYR A 1 312 ? -3.647 5.873 -25.492 1.00 72.38 312 TYR A O 1
ATOM 2636 N N . ASN A 1 313 ? -2.470 4.455 -26.779 1.00 69.81 313 ASN A N 1
ATOM 2637 C CA . ASN A 1 313 ? -1.968 5.486 -27.697 1.00 69.81 313 ASN A CA 1
ATOM 2638 C C . ASN A 1 313 ? -3.095 6.301 -28.344 1.00 69.81 313 ASN A C 1
ATOM 2640 O O . ASN A 1 313 ? -2.930 7.492 -28.578 1.00 69.81 313 ASN A O 1
ATOM 2644 N N . LYS A 1 314 ? -4.256 5.680 -28.596 1.00 78.69 314 LYS A N 1
ATOM 2645 C CA . LYS A 1 314 ? -5.402 6.352 -29.226 1.00 78.69 314 LYS A CA 1
ATOM 2646 C C . LYS A 1 314 ? -6.051 7.414 -28.335 1.00 78.69 314 LYS A C 1
ATOM 2648 O O . LYS A 1 314 ? -6.725 8.298 -28.846 1.00 78.69 314 LYS A O 1
ATOM 2653 N N . TYR A 1 315 ? -5.862 7.320 -27.021 1.00 79.31 315 TYR A N 1
ATOM 2654 C CA . TYR A 1 315 ? -6.515 8.183 -26.034 1.00 79.31 315 TYR A CA 1
ATOM 2655 C C . TYR A 1 315 ? -5.566 9.225 -25.420 1.00 79.31 315 TYR A C 1
ATOM 2657 O O . TYR A 1 315 ? -5.997 10.040 -24.601 1.00 79.31 315 TYR A O 1
ATOM 2665 N N . GLY A 1 316 ? -4.283 9.200 -25.797 1.00 79.31 316 GLY A N 1
ATOM 2666 C CA . GLY A 1 316 ? -3.265 10.131 -25.316 1.00 79.31 316 GLY A CA 1
ATOM 2667 C C . GLY A 1 316 ? -3.109 10.152 -23.789 1.00 79.31 316 GLY A C 1
ATOM 2668 O O . GLY A 1 316 ? -3.416 9.189 -23.081 1.00 79.31 316 GLY A O 1
ATOM 2669 N N . SER A 1 317 ? -2.644 11.288 -23.267 1.00 80.50 317 SER A N 1
ATOM 2670 C CA . SER A 1 317 ? -2.431 11.510 -21.830 1.00 80.50 317 SER A CA 1
ATOM 2671 C C . SER A 1 317 ? -3.723 11.435 -21.005 1.00 80.50 317 SER A C 1
ATOM 2673 O O . SER A 1 317 ? -3.702 10.970 -19.864 1.00 80.50 317 SER A O 1
ATOM 2675 N N . LEU A 1 318 ? -4.861 11.829 -21.586 1.00 83.31 318 LEU A N 1
ATOM 2676 C CA . LEU A 1 318 ? -6.168 11.818 -20.922 1.00 83.31 318 LEU A CA 1
ATOM 2677 C C . LEU A 1 318 ? -6.628 10.379 -20.631 1.00 83.31 318 LEU A C 1
ATOM 2679 O O . LEU A 1 318 ? -7.085 10.086 -19.525 1.00 83.31 318 LEU A O 1
ATOM 2683 N N . GLY A 1 319 ? -6.421 9.452 -21.573 1.00 83.81 319 GLY A N 1
ATOM 2684 C CA . GLY A 1 319 ? -6.697 8.028 -21.366 1.00 83.81 319 GLY A CA 1
ATOM 2685 C C . GLY A 1 319 ? -5.858 7.407 -20.247 1.00 83.81 319 GLY A C 1
ATOM 2686 O O . GLY A 1 319 ? -6.395 6.681 -19.409 1.00 83.81 319 GLY A O 1
ATOM 2687 N N . ILE A 1 320 ? -4.563 7.739 -20.187 1.00 83.00 320 ILE A N 1
ATOM 2688 C CA . ILE A 1 320 ? -3.657 7.281 -19.119 1.00 83.00 320 ILE A CA 1
ATOM 2689 C C . ILE A 1 320 ? -4.117 7.817 -17.758 1.00 83.00 320 ILE A C 1
ATOM 2691 O O . ILE A 1 320 ? -4.169 7.066 -16.784 1.00 83.00 320 ILE A O 1
ATOM 2695 N N . PHE A 1 321 ? -4.500 9.095 -17.687 1.00 86.69 321 PHE A N 1
ATOM 2696 C CA . PHE A 1 321 ? -5.002 9.705 -16.456 1.00 86.69 321 PHE A CA 1
ATOM 2697 C C . PHE A 1 321 ? -6.287 9.030 -15.955 1.00 86.69 321 PHE A C 1
ATOM 2699 O O . PHE A 1 321 ? -6.381 8.692 -14.774 1.00 86.69 321 PHE A O 1
ATOM 2706 N N . MET A 1 322 ? -7.258 8.782 -16.841 1.00 89.06 322 MET A N 1
ATOM 2707 C CA . MET A 1 322 ? -8.509 8.104 -16.479 1.00 89.06 322 MET A CA 1
ATOM 2708 C C . MET A 1 322 ? -8.267 6.665 -16.018 1.00 89.06 322 MET A C 1
ATOM 2710 O O . MET A 1 322 ? -8.827 6.238 -15.007 1.00 89.06 322 MET A O 1
ATOM 2714 N N . TYR A 1 323 ? -7.385 5.939 -16.710 1.00 89.06 323 TYR A N 1
ATOM 2715 C CA . TYR A 1 323 ? -6.962 4.599 -16.314 1.00 89.06 323 TYR A CA 1
ATOM 2716 C C . TYR A 1 323 ? -6.329 4.591 -14.917 1.00 89.06 323 TYR A C 1
ATOM 2718 O O . TYR A 1 323 ? -6.727 3.798 -14.060 1.00 89.06 323 TYR A O 1
ATOM 2726 N N . LEU A 1 324 ? -5.393 5.510 -14.659 1.00 90.06 324 LEU A N 1
ATOM 2727 C CA . LEU A 1 324 ? -4.716 5.618 -13.370 1.00 90.06 324 LEU A CA 1
ATOM 2728 C C . LEU A 1 324 ? -5.690 6.013 -12.252 1.00 90.06 324 LEU A C 1
ATOM 2730 O O . LEU A 1 324 ? -5.629 5.447 -11.164 1.00 90.06 324 LEU A O 1
ATOM 2734 N N . SER A 1 325 ? -6.618 6.936 -12.520 1.00 92.88 325 SER A N 1
ATOM 2735 C CA . SER A 1 325 ? -7.668 7.346 -11.578 1.00 92.88 325 SER A CA 1
ATOM 2736 C C . SER A 1 325 ? -8.547 6.175 -11.163 1.00 92.88 325 SER A C 1
ATOM 2738 O O . SER A 1 325 ? -8.729 5.922 -9.969 1.00 92.88 325 SER A O 1
ATOM 2740 N N . LEU A 1 326 ? -9.009 5.387 -12.134 1.00 93.38 326 LEU A N 1
ATOM 2741 C CA . LEU A 1 326 ? -9.817 4.207 -11.865 1.00 93.38 326 LEU A CA 1
ATOM 2742 C C . LEU A 1 326 ? -9.014 3.165 -11.073 1.00 93.38 326 LEU A C 1
ATOM 2744 O O . LEU A 1 326 ? -9.482 2.700 -10.031 1.00 93.38 326 LEU A O 1
ATOM 2748 N N . PHE A 1 327 ? -7.786 2.859 -11.500 1.00 93.50 327 PHE A N 1
ATOM 2749 C CA . PHE A 1 327 ? -6.898 1.917 -10.814 1.00 93.50 327 PHE A CA 1
ATOM 2750 C C . PHE A 1 327 ? -6.647 2.311 -9.349 1.00 93.50 327 PHE A C 1
ATOM 2752 O O . PHE A 1 327 ? -6.849 1.507 -8.436 1.00 93.50 327 PHE A O 1
ATOM 2759 N N . VAL A 1 328 ? -6.265 3.567 -9.103 1.00 94.19 328 VAL A N 1
ATOM 2760 C CA . VAL A 1 328 ? -5.983 4.080 -7.755 1.00 94.19 328 VAL A CA 1
ATOM 2761 C C . VAL A 1 328 ? -7.249 4.129 -6.895 1.00 94.19 328 VAL A C 1
ATOM 2763 O O . VAL A 1 328 ? -7.184 3.852 -5.694 1.00 94.19 328 VAL A O 1
ATOM 2766 N N . SER A 1 329 ? -8.413 4.425 -7.484 1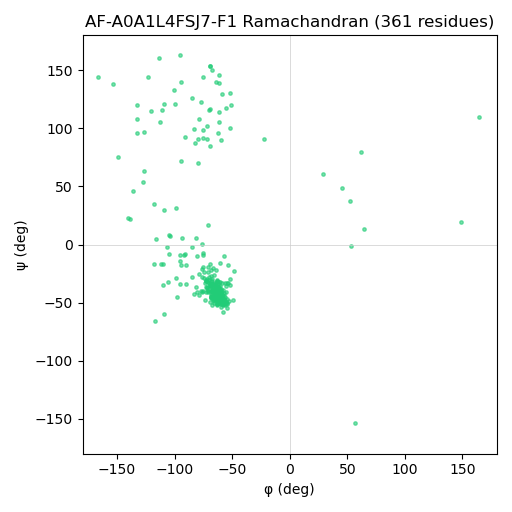.00 95.38 329 SER A N 1
ATOM 2767 C CA . SER A 1 329 ? -9.691 4.410 -6.761 1.00 95.38 329 SER A CA 1
ATOM 2768 C C . SER A 1 329 ? -10.047 3.016 -6.236 1.00 95.38 329 SER A C 1
ATOM 2770 O O . SER A 1 329 ? -10.394 2.875 -5.060 1.00 95.38 329 SER A O 1
ATOM 2772 N N . LEU A 1 330 ? -9.862 1.975 -7.056 1.00 95.75 330 LEU A N 1
ATOM 2773 C CA . LEU A 1 330 ? -10.085 0.581 -6.672 1.00 95.75 330 LEU A CA 1
ATOM 2774 C C . LEU A 1 330 ? -9.049 0.101 -5.649 1.00 95.75 330 LEU A C 1
ATOM 2776 O O . LEU A 1 330 ? -9.404 -0.570 -4.678 1.00 95.75 330 LEU A O 1
ATOM 2780 N N . LEU A 1 331 ? -7.784 0.498 -5.811 1.00 95.50 331 LEU A N 1
ATOM 2781 C CA . LEU A 1 331 ? -6.732 0.217 -4.834 1.00 95.50 331 LEU A CA 1
ATOM 2782 C C . LEU A 1 331 ? -7.092 0.803 -3.461 1.00 95.50 331 LEU A C 1
ATOM 2784 O O . LEU A 1 331 ? -7.058 0.085 -2.460 1.00 95.50 331 LEU A O 1
ATOM 2788 N N . SER A 1 332 ? -7.487 2.081 -3.413 1.00 95.88 332 SER A N 1
ATOM 2789 C CA . SER A 1 332 ? -7.931 2.743 -2.179 1.00 95.88 332 SER A CA 1
ATOM 2790 C C . SER A 1 332 ? -9.117 2.005 -1.558 1.00 95.88 332 SER A C 1
ATOM 2792 O O . SER A 1 332 ? -9.092 1.675 -0.373 1.00 95.88 332 SER A O 1
ATOM 2794 N N . TYR A 1 333 ? -10.124 1.666 -2.361 1.00 95.56 333 TYR A N 1
ATOM 2795 C CA . TYR A 1 333 ? -11.308 0.945 -1.907 1.00 95.56 333 TYR A CA 1
ATOM 2796 C C . TYR A 1 333 ? -10.959 -0.373 -1.184 1.00 95.56 333 TYR A C 1
ATOM 2798 O O . TYR A 1 333 ? -11.376 -0.577 -0.039 1.00 95.56 333 TYR A O 1
ATOM 2806 N N . PHE A 1 334 ? -10.137 -1.238 -1.790 1.00 95.88 334 PHE A N 1
ATOM 2807 C CA . PHE A 1 334 ? -9.735 -2.509 -1.170 1.00 95.88 334 PHE A CA 1
ATOM 2808 C C . PHE A 1 334 ? -8.836 -2.315 0.052 1.00 95.88 334 PHE A C 1
ATOM 2810 O O . PHE A 1 334 ? -8.939 -3.061 1.031 1.00 95.88 334 PHE A O 1
ATOM 2817 N N . LEU A 1 335 ? -7.980 -1.294 0.037 1.00 96.44 335 LEU A N 1
ATOM 2818 C CA . LEU A 1 335 ? -7.131 -0.946 1.171 1.00 96.44 335 LEU A CA 1
ATOM 2819 C C . LEU A 1 335 ? -7.980 -0.509 2.378 1.00 96.44 335 LEU A C 1
ATOM 2821 O O . LEU A 1 335 ? -7.789 -1.001 3.492 1.00 96.44 335 LEU A O 1
ATOM 2825 N N . PHE A 1 336 ? -8.973 0.357 2.169 1.00 95.81 336 PHE A N 1
ATOM 2826 C CA . PHE A 1 336 ? -9.889 0.801 3.222 1.00 95.81 336 PHE A CA 1
ATOM 2827 C C . PHE A 1 336 ? -10.802 -0.317 3.735 1.00 95.81 336 PHE A C 1
ATOM 2829 O O . PHE A 1 336 ? -11.118 -0.349 4.929 1.00 95.81 336 PHE A O 1
ATOM 2836 N N . LEU A 1 337 ? -11.168 -1.272 2.878 1.00 94.50 337 LEU A N 1
ATOM 2837 C CA . LEU A 1 337 ? -11.893 -2.471 3.289 1.00 94.50 337 LEU A CA 1
ATOM 2838 C C . LEU A 1 337 ? -11.074 -3.287 4.308 1.00 94.50 337 LEU A C 1
ATOM 2840 O O . LEU A 1 337 ? -11.591 -3.636 5.372 1.00 94.50 337 LEU A O 1
ATOM 2844 N N . GLY A 1 338 ? -9.775 -3.494 4.069 1.00 95.00 338 GLY A N 1
ATOM 2845 C CA . GLY A 1 338 ? -8.887 -4.152 5.039 1.00 95.00 338 GLY A CA 1
ATOM 2846 C C . GLY A 1 338 ? -8.703 -3.365 6.338 1.00 95.00 338 GLY A C 1
ATOM 2847 O O . GLY A 1 338 ? -8.650 -3.956 7.420 1.00 95.00 338 GLY A O 1
ATOM 2848 N N . ILE A 1 339 ? -8.690 -2.027 6.281 1.00 95.81 339 ILE A N 1
ATOM 2849 C CA . ILE A 1 339 ? -8.665 -1.176 7.485 1.00 95.81 339 ILE A CA 1
ATOM 2850 C C . ILE A 1 339 ? -9.912 -1.411 8.350 1.00 95.81 339 ILE A C 1
ATOM 2852 O O . ILE A 1 339 ? -9.791 -1.543 9.570 1.00 95.81 339 ILE A O 1
ATOM 2856 N N . ILE A 1 340 ? -11.103 -1.493 7.747 1.00 95.31 340 ILE A N 1
ATOM 2857 C CA . ILE A 1 340 ? -12.354 -1.770 8.474 1.00 95.31 340 ILE A CA 1
ATOM 2858 C C . ILE A 1 340 ? -12.335 -3.162 9.104 1.00 95.31 340 ILE A C 1
ATOM 2860 O O . ILE A 1 340 ? -12.771 -3.319 10.250 1.00 95.31 340 ILE A O 1
ATOM 2864 N N . VAL A 1 341 ? -11.821 -4.162 8.384 1.00 94.38 341 VAL A N 1
ATOM 2865 C CA . VAL A 1 341 ? -11.667 -5.523 8.912 1.00 94.38 341 VAL A CA 1
ATOM 2866 C C . VAL A 1 341 ? -10.759 -5.522 10.138 1.00 94.38 341 VAL A C 1
ATOM 2868 O O . VAL A 1 341 ? -11.149 -6.039 11.186 1.00 94.38 341 VAL A O 1
ATOM 2871 N N . ASN A 1 342 ? -9.596 -4.876 10.050 1.00 94.56 342 ASN A N 1
ATOM 2872 C CA . ASN A 1 342 ? -8.659 -4.799 11.167 1.00 94.56 342 ASN A CA 1
ATOM 2873 C C . ASN A 1 342 ? -9.224 -4.027 12.360 1.00 94.56 342 ASN A C 1
ATOM 2875 O O . ASN A 1 342 ? -8.992 -4.403 13.508 1.00 94.56 342 ASN A O 1
ATOM 2879 N N . GLU A 1 343 ? -9.985 -2.959 12.121 1.00 94.50 343 GLU A N 1
ATOM 2880 C CA . GLU A 1 343 ? -10.679 -2.252 13.196 1.00 94.50 343 GLU A CA 1
ATOM 2881 C C . GLU A 1 343 ? -11.716 -3.139 13.880 1.00 94.50 343 GLU A C 1
ATOM 2883 O O . GLU A 1 343 ? -11.770 -3.182 15.111 1.00 94.50 343 GLU A O 1
ATOM 2888 N N . SER A 1 344 ? -12.514 -3.857 13.093 1.00 92.81 344 SER A N 1
ATOM 2889 C CA . SER A 1 344 ? -13.574 -4.719 13.611 1.00 92.81 344 SER A CA 1
ATOM 2890 C C . SER A 1 344 ? -12.987 -5.870 14.423 1.00 92.81 344 SER A C 1
ATOM 2892 O O . SER A 1 344 ? -13.459 -6.142 15.528 1.00 92.81 344 SER A O 1
ATOM 2894 N N . TYR A 1 345 ? -11.894 -6.467 13.937 1.00 91.69 345 TYR A N 1
ATOM 2895 C CA . TYR A 1 345 ? -11.131 -7.467 14.676 1.00 91.69 345 TYR A CA 1
ATOM 2896 C C . TYR A 1 345 ? -10.579 -6.901 15.989 1.00 91.69 345 TYR A C 1
ATOM 2898 O O . TYR A 1 345 ? -10.784 -7.474 17.059 1.00 91.69 345 TYR A O 1
ATOM 2906 N N . TYR A 1 346 ? -9.925 -5.737 15.935 1.00 91.06 346 TYR A N 1
ATOM 2907 C CA . TYR A 1 346 ? -9.336 -5.110 17.116 1.00 91.06 346 TYR A CA 1
ATOM 2908 C C . TYR A 1 346 ? -10.385 -4.834 18.202 1.00 91.06 346 TYR A C 1
ATOM 2910 O O . TYR A 1 346 ? -10.153 -5.140 19.372 1.00 91.06 346 TYR A O 1
ATOM 2918 N N . LYS A 1 347 ? -11.557 -4.300 17.837 1.00 90.62 347 LYS A N 1
ATOM 2919 C CA . LYS A 1 347 ? -12.610 -3.967 18.811 1.00 90.62 347 LYS A CA 1
ATOM 2920 C C . LYS A 1 347 ? -13.242 -5.187 19.475 1.00 90.62 347 LYS A C 1
ATOM 2922 O O . LYS A 1 347 ? -13.619 -5.083 20.638 1.00 90.62 347 LYS A O 1
ATOM 2927 N N . LEU A 1 348 ? -13.366 -6.303 18.758 1.00 88.81 348 LEU A N 1
ATOM 2928 C CA . LEU A 1 348 ? -14.054 -7.500 19.255 1.00 88.81 348 LEU A CA 1
ATOM 2929 C C . LEU A 1 348 ? -13.127 -8.474 19.989 1.00 88.81 348 LEU A C 1
ATOM 2931 O O . LEU A 1 348 ? -13.550 -9.118 20.949 1.00 88.81 348 LEU A O 1
ATOM 2935 N N . PHE A 1 349 ? -11.868 -8.583 19.557 1.00 85.56 349 PHE A N 1
ATOM 2936 C CA . PHE A 1 349 ? -10.932 -9.587 20.073 1.00 85.56 349 PHE A CA 1
ATOM 2937 C C . PHE A 1 349 ? -9.804 -9.012 20.932 1.00 85.56 349 PHE A C 1
ATOM 2939 O O . PHE A 1 349 ? -9.163 -9.769 21.656 1.00 85.56 349 PHE A O 1
ATOM 2946 N N . VAL A 1 350 ? -9.541 -7.701 20.874 1.00 85.38 350 VAL A N 1
ATOM 2947 C CA . VAL A 1 350 ? -8.405 -7.085 21.581 1.00 85.38 350 VAL A CA 1
ATOM 2948 C C . VAL A 1 350 ? -8.860 -6.081 22.630 1.00 85.38 350 VAL A C 1
ATOM 2950 O O . VAL A 1 350 ? -8.577 -6.256 23.810 1.00 85.38 350 VAL A O 1
ATOM 2953 N N . SER A 1 351 ? -9.473 -4.976 22.206 1.00 83.19 351 SER A N 1
ATOM 2954 C CA . SER A 1 351 ? -9.799 -3.855 23.087 1.00 83.19 351 SER A CA 1
ATOM 2955 C C . SER A 1 351 ? -10.768 -2.888 22.419 1.00 83.19 351 SER A C 1
ATOM 2957 O O . SER A 1 351 ? -10.637 -2.544 21.243 1.00 83.19 351 SER A O 1
ATOM 2959 N N . GLN A 1 352 ? -11.679 -2.325 23.210 1.00 78.12 352 GLN A N 1
ATOM 2960 C CA . GLN A 1 352 ? -12.572 -1.261 22.757 1.00 78.12 352 GLN A CA 1
ATOM 2961 C C . GLN A 1 352 ? -11.855 0.083 22.533 1.00 78.12 352 GLN A C 1
ATOM 2963 O O . GLN A 1 352 ? -12.370 0.936 21.806 1.00 78.12 352 GLN A O 1
ATOM 2968 N N . ARG A 1 353 ? -10.664 0.298 23.113 1.00 80.50 353 ARG A N 1
ATOM 2969 C CA . ARG A 1 353 ? -9.887 1.551 23.015 1.00 80.50 353 ARG A CA 1
ATOM 2970 C C . ARG A 1 353 ? -8.485 1.308 22.455 1.00 80.50 353 ARG A C 1
ATOM 2972 O O . ARG A 1 353 ? -7.867 0.288 22.744 1.00 80.50 353 ARG A O 1
ATOM 2979 N N . THR A 1 354 ? -7.995 2.254 21.657 1.00 80.88 354 THR A N 1
ATOM 2980 C CA . THR A 1 354 ? -6.644 2.245 21.079 1.00 80.88 354 THR A CA 1
ATOM 2981 C C . THR A 1 354 ? -5.677 3.040 21.954 1.00 80.88 354 THR A C 1
ATOM 2983 O O . THR A 1 354 ? -6.025 4.107 22.459 1.00 80.88 354 THR A O 1
ATOM 2986 N N . PHE A 1 355 ? -4.453 2.534 22.115 1.00 78.31 355 PHE A N 1
ATOM 2987 C CA . PHE A 1 355 ? -3.415 3.176 22.925 1.00 78.31 355 PHE A CA 1
ATOM 2988 C C . PHE A 1 355 ? -2.413 3.935 22.040 1.00 78.31 355 PHE A C 1
ATOM 2990 O O . PHE A 1 355 ? -1.933 3.365 21.051 1.00 78.31 355 PHE A O 1
ATOM 2997 N N . PRO A 1 356 ? -2.065 5.194 22.370 1.00 78.94 356 PRO A N 1
ATOM 2998 C CA . PRO A 1 356 ? -1.087 5.955 21.599 1.00 78.94 356 PRO A CA 1
ATOM 2999 C C . PRO A 1 356 ? 0.282 5.257 21.618 1.00 78.94 356 PRO A C 1
ATOM 3001 O O . PRO A 1 356 ? 0.662 4.635 22.613 1.00 78.94 356 PRO A O 1
ATOM 3004 N N . LYS A 1 357 ? 1.048 5.357 20.521 1.00 75.50 357 LYS A N 1
ATOM 3005 C CA . LYS A 1 357 ? 2.454 4.912 20.522 1.00 75.50 357 LYS A CA 1
ATOM 3006 C C . LYS A 1 357 ? 3.200 5.714 21.599 1.00 75.50 357 LYS A C 1
ATOM 3008 O O . LYS A 1 357 ? 3.086 6.939 21.622 1.00 75.50 357 LYS A O 1
ATOM 3013 N N . ARG A 1 358 ? 3.940 5.040 22.495 1.00 67.00 358 ARG A N 1
ATOM 3014 C CA . ARG A 1 358 ? 4.772 5.717 23.510 1.00 67.00 358 ARG A CA 1
ATOM 3015 C C . ARG A 1 358 ? 5.645 6.757 22.796 1.00 67.00 358 ARG A C 1
ATOM 3017 O O . ARG A 1 358 ? 6.408 6.389 21.902 1.00 67.00 358 ARG A O 1
ATOM 3024 N N . ARG A 1 359 ? 5.511 8.042 23.155 1.00 54.59 359 ARG A N 1
ATOM 3025 C CA . ARG A 1 359 ? 6.430 9.096 22.697 1.00 54.59 359 ARG A CA 1
ATOM 3026 C C . ARG A 1 359 ? 7.815 8.727 23.225 1.00 54.59 359 ARG A C 1
ATOM 3028 O O . ARG A 1 359 ? 8.051 8.845 24.420 1.00 54.59 359 ARG A O 1
ATOM 3035 N N . LYS A 1 360 ? 8.701 8.239 22.351 1.00 48.00 360 LYS A N 1
ATOM 3036 C CA . LYS A 1 360 ? 10.129 8.114 22.685 1.00 48.00 360 LYS A CA 1
ATOM 3037 C C . LYS A 1 360 ? 10.807 9.486 22.761 1.00 48.00 360 LYS A C 1
ATOM 3039 O O . LYS A 1 360 ? 11.773 9.628 23.488 1.00 48.00 360 LYS A O 1
ATOM 3044 N N . PHE A 1 361 ? 10.241 10.491 22.093 1.00 38.81 361 PHE A N 1
ATOM 3045 C CA . PHE A 1 361 ? 10.679 11.879 22.179 1.00 38.81 361 PHE A CA 1
ATOM 3046 C C . PHE A 1 361 ? 9.593 12.706 22.872 1.00 38.81 361 PHE A C 1
ATOM 3048 O O . PHE A 1 361 ? 8.517 12.944 22.312 1.00 38.81 361 PHE A O 1
ATOM 3055 N N . LYS A 1 362 ? 9.850 13.067 24.133 1.00 31.42 362 LYS A N 1
ATOM 3056 C CA . LYS A 1 362 ? 9.292 14.283 24.727 1.00 31.42 362 LYS A CA 1
ATOM 3057 C C . LYS A 1 362 ? 10.170 15.412 24.182 1.00 31.42 362 LYS A C 1
ATOM 3059 O O . LYS A 1 362 ? 11.346 15.443 24.520 1.00 31.42 362 LYS A O 1
ATOM 3064 N N . PHE A 1 363 ? 9.627 16.211 23.271 1.00 33.69 363 PHE A N 1
ATOM 3065 C CA . PHE A 1 363 ? 10.151 17.552 23.034 1.00 33.69 363 PHE A CA 1
ATOM 3066 C C . PHE A 1 363 ? 9.476 18.479 24.031 1.00 33.69 363 PHE A C 1
ATOM 3068 O O . PHE A 1 363 ? 8.255 18.261 24.255 1.00 33.69 363 PHE A O 1
#

Organism: NCBI:txid48003

Sequence (363 aa):
MKLLKIFSRENFRFRKLQKSFQSPITQYKIGFKKTKLVNNIIWSSRFEFNFVEFIIKKIIWFILHITMLREFLNNSKKANEMINRIYKKFISKNFYFIYISTSFYFLVSFVPIVIFVYFFLWLISFNTYNFKDFFIESILARIIPNISRTIQEFKENNTGTGGAWIVLLLLSTLWISSSGYSNFITAQNHIYNHKNSVVSKITYRIKGFFAVFGIGLYISFFVIITFLIASAAKLLITENEIKVLNHSLLATVFFVVMLFIFLYFGIFALLRFTPSFAIKWRQINSGIVVSCIPIWILISMFGWISYKFINYNKYGSLGIFMYLSLFVSLLSYFLFLGIIVNESYYKLFVSQRTFPKRRKFKF

Foldseek 3Di:
DVVVVVVVVVVVVVVVVVVVVVPPPPPPPDDPDDDPDPVPPPPPPPDPPPVVLVVQLVVVLVLLCVQPVPVCVVCVPLSSVLSVLLSCCLPDPLLVVLLLLLLVLVLLLVVLLLVLLLVVQVVVDDPVRNLNVCCVPVPVCLQFPPVVVVVVVVVVVQPPPCPVVVVVVSVVSLQSSLLSLLSVQVSLCVLLVPPPPDDDSVNSSVLSSVLSVVLSVLVNVLSVVLRVVVVVVVVVDDPPDPPPDDPPPVNVVVVLVSLLVSQLVNLLCSSQRSYQFHDDSVLLRSLSSQLSVVLSVLSVVSSVCSVPPDPCVVVPPNSSSVSSSVNSSVSSSSSVSSSNSSSSSCCSPPHVHTHGDPPPDDD